Protein 2II9 (pdb70)

InterPro domains:
  IPR009794 Anabaena sensory rhodopsin transducer [PF07100] (5-123)
  IPR009794 Anabaena sensory rhodopsin transducer [PIRSF008711] (1-124)
  IPR036698 TM1070-like superfamily [G3DSA:2.60.290.11] (1-125)
  IPR036698 TM1070-like superfamily [SSF89232] (5-124)

Radius of gyration: 21.73 Å; Cα contacts (8 Å, |Δi|>4): 1067; chains: 4; bounding box: 52×52×49 Å

Nearest PDB structures (foldseek):
  2ii9-assembly1_C  TM=1.006E+00  e=9.513E-18  Anabaena sp.
  2ii9-assembly1_D  TM=9.978E-01  e=2.287E-17  Anabaena sp.
  2ii8-assembly2_E  TM=1.005E+00  e=3.547E-17  Anabaena sp.
  2ii8-assembly2_C  TM=9.956E-01  e=8.073E-17  Anabaena sp.
  2ii7-assembly1_H  TM=1.001E+00  e=8.528E-17  Anabaena sp.

Foldseek 3Di:
DDADAAFKDKFQWDAAACAKKKKAAQAQAKKWKFKWKAAPPDDIDDGQTDIAGHRGMDIDGLQPRQVVHRDDHPGIMMMMMGIPGGMHMDDD/DDADAAFKDKFQWDAAACAKKKKFQQAQAKKWKFKWKAADPDHIDDGQTDIAGHGGMDMDGLQPRQVVHRDDHPGIIMMMMGIPGGMHMDDD/DDADADFKDKFQWDAAADCAKKKKFAQAQAKKWKFKWKAADPDHIDDGQTDIAGHRGMDIDGLQPRQVVHRDDHPGIMMMMMGIPGGMHMDDD/DDADAAFKDKFQWDAAADDCAKKKKFAAAQAKKWKFKWKAAPPDDIDDGQIDIAGHGGMDMDHLQPGQVVHRDDHPGIMMMMMGIPGGMHMDDD

CATH classification: 2.60.290.11

Structure (mmCIF, N/CA/C/O backbone):
data_2II9
#
_entry.id   2II9
#
_cell.length_a   85.152
_cell.length_b   78.842
_cell.length_c   70.582
_cell.angle_alpha   90.000
_cell.angle_beta   106.810
_cell.angle_gamma   90.000
#
_symmetry.space_group_name_H-M   'C 1 2 1'
#
loop_
_entity.id
_entity.type
_entity.pdbx_description
1 polymer 'Sensory rhodopsin transducer protein'
2 water water
#
loop_
_atom_site.gr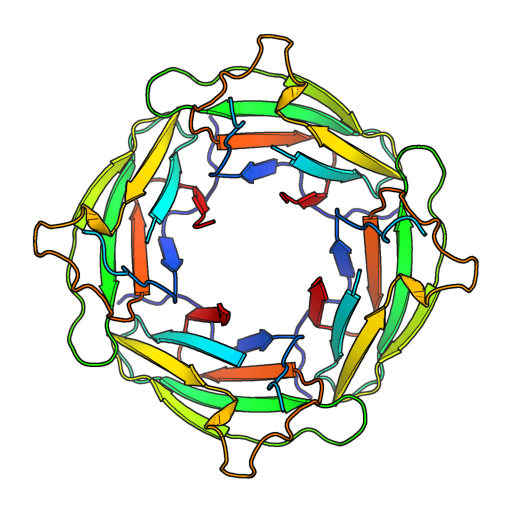oup_PDB
_atom_site.id
_atom_site.type_symbol
_atom_site.label_atom_id
_atom_site.label_alt_id
_atom_site.label_comp_id
_atom_site.label_asym_id
_atom_site.label_entity_id
_atom_site.label_seq_id
_atom_site.pdbx_PDB_ins_code
_atom_site.Cartn_x
_atom_site.Cartn_y
_atom_site.Cartn_z
_atom_site.occupancy
_atom_site.B_iso_or_equiv
_atom_site.auth_seq_id
_atom_site.auth_comp_id
_atom_site.auth_asym_id
_atom_site.auth_atom_id
_atom_site.pdbx_PDB_model_num
ATOM 1 N N . SER A 1 2 ? 44.180 5.327 31.168 1.00 47.19 1 SER A N 1
ATOM 2 C CA . SER A 1 2 ? 43.672 5.068 29.781 1.00 47.23 1 SER A CA 1
ATOM 3 C C . SER A 1 2 ? 42.728 6.217 29.365 1.00 46.76 1 SER A C 1
ATOM 4 O O . SER A 1 2 ? 42.328 7.024 30.230 1.00 47.27 1 SER A O 1
ATOM 7 N N . LEU A 1 3 ? 42.350 6.288 28.074 1.00 45.37 2 LEU A N 1
ATOM 8 C CA . LEU A 1 3 ? 41.609 7.465 27.582 1.00 43.96 2 LEU A CA 1
ATOM 9 C C . LEU A 1 3 ? 40.217 7.446 28.152 1.00 42.13 2 LEU A C 1
ATOM 10 O O . LEU A 1 3 ? 39.445 6.543 27.867 1.00 42.10 2 LEU A O 1
ATOM 15 N N . SER A 1 4 ? 39.921 8.421 29.008 1.00 40.54 3 SER A N 1
ATOM 16 C CA . SER A 1 4 ? 38.564 8.618 29.469 1.00 37.98 3 SER A CA 1
ATOM 17 C C . SER A 1 4 ? 38.153 9.950 28.897 1.00 36.09 3 SER A C 1
ATOM 18 O O . SER A 1 4 ? 38.831 10.969 29.157 1.00 36.76 3 SER A O 1
ATOM 21 N N . ILE A 1 5 ? 37.111 9.938 28.065 1.00 32.25 4 ILE A N 1
ATOM 22 C CA . ILE A 1 5 ? 36.556 11.187 27.537 1.00 29.57 4 ILE A CA 1
ATOM 23 C C . ILE A 1 5 ? 35.033 11.107 27.363 1.00 25.32 4 ILE A C 1
ATOM 24 O O . ILE A 1 5 ? 34.507 10.077 26.961 1.00 24.59 4 ILE A O 1
ATOM 29 N N . GLY A 1 6 ? 34.346 12.192 27.682 1.00 21.24 5 GLY A N 1
ATOM 30 C CA . GLY A 1 6 ? 32.900 12.274 27.575 1.00 17.83 5 GLY A CA 1
ATOM 31 C C . GLY A 1 6 ? 32.303 12.208 28.956 1.00 16.14 5 GLY A C 1
ATOM 32 O O . GLY A 1 6 ? 32.991 12.513 29.957 1.00 15.04 5 GLY A O 1
ATOM 33 N N . ARG A 1 7 ? 31.041 11.833 29.041 1.00 13.59 6 ARG A N 1
ATOM 34 C CA . ARG A 1 7 ? 30.377 11.667 30.324 1.00 14.41 6 ARG A CA 1
ATOM 35 C C . ARG A 1 7 ? 29.378 10.593 30.181 1.00 13.06 6 ARG A C 1
ATOM 36 O O . ARG A 1 7 ? 29.125 10.139 29.098 1.00 11.09 6 ARG A O 1
ATOM 44 N N . THR A 1 8 ? 28.770 10.251 31.301 1.00 11.97 7 THR A N 1
ATOM 45 C CA . THR A 1 8 ? 27.832 9.161 31.422 1.00 13.12 7 THR A CA 1
ATOM 46 C C . THR A 1 8 ? 26.382 9.566 31.271 1.00 14.41 7 THR A C 1
ATOM 47 O O . THR A 1 8 ? 25.506 8.692 31.269 1.00 15.32 7 THR A O 1
ATOM 51 N N . CYS A 1 9 ? 26.089 10.867 31.121 1.00 15.78 8 CYS A N 1
ATOM 52 C CA . CYS A 1 9 ? 24.701 11.304 30.861 1.00 15.88 8 CYS A CA 1
ATOM 53 C C . CYS A 1 9 ? 24.606 12.391 29.835 1.00 14.45 8 CYS A C 1
ATOM 54 O O . CYS A 1 9 ? 25.323 13.362 29.975 1.00 13.61 8 CYS A O 1
ATOM 57 N N . TRP A 1 10 ? 23.735 12.227 28.827 1.00 12.91 9 TRP A N 1
ATOM 58 C CA . TRP A 1 10 ? 23.549 13.196 27.761 1.00 12.90 9 TRP A CA 1
ATOM 59 C C . TRP A 1 10 ? 22.056 13.419 27.536 1.00 13.11 9 TRP A C 1
ATOM 60 O O . TRP A 1 10 ? 21.297 12.462 27.557 1.00 13.15 9 TRP A O 1
ATOM 71 N N . ALA A 1 11 ? 21.628 14.670 27.324 1.00 13.11 10 ALA A N 1
ATOM 72 C CA . ALA A 1 11 ? 20.224 14.919 26.949 1.00 13.37 10 ALA A CA 1
ATOM 73 C C . ALA A 1 11 ? 20.137 15.597 25.597 1.00 14.56 10 ALA A C 1
ATOM 74 O O . ALA A 1 11 ? 20.926 16.505 25.289 1.00 13.33 10 ALA A O 1
ATOM 76 N N . ILE A 1 12 ? 19.170 15.168 24.792 1.00 15.55 11 ILE A N 1
ATOM 77 C CA . ILE A 1 12 ? 18.920 15.750 23.470 1.00 17.04 11 ILE A CA 1
ATOM 78 C C . ILE A 1 12 ? 17.470 16.204 23.460 1.00 18.74 11 ILE A C 1
ATOM 79 O O . ILE A 1 12 ? 16.573 15.347 23.449 1.00 16.67 11 ILE A O 1
ATOM 84 N N . ALA A 1 13 ? 17.245 17.539 23.471 1.00 20.22 12 ALA A N 1
ATOM 85 C CA . ALA A 1 13 ? 15.882 18.107 23.606 1.00 22.79 12 ALA A CA 1
ATOM 86 C C . ALA A 1 13 ? 14.991 18.051 22.360 1.00 25.23 12 ALA A C 1
ATOM 87 O O . ALA A 1 13 ? 13.752 18.266 22.484 1.00 25.73 12 ALA A O 1
ATOM 89 N N . GLU A 1 14 ? 15.605 17.741 21.199 1.00 27.76 13 GLU A N 1
ATOM 90 C CA . GLU A 1 14 ? 14.903 17.567 19.907 1.00 28.82 13 GLU A CA 1
ATOM 91 C C . GLU A 1 14 ? 14.856 16.093 19.422 1.00 29.34 13 GLU A C 1
ATOM 92 O O . GLU A 1 14 ? 15.674 15.257 19.820 1.00 30.66 13 GLU A O 1
ATOM 98 N N . GLY A 1 15 ? 13.875 15.758 18.599 1.00 27.69 14 GLY A N 1
ATOM 99 C CA . GLY A 1 15 ? 13.766 14.416 18.047 1.00 27.70 14 GLY A CA 1
ATOM 100 C C . GLY A 1 15 ? 12.572 14.457 17.126 1.00 27.78 14 GLY A C 1
ATOM 101 O O . GLY A 1 15 ? 11.526 14.947 17.511 1.00 26.60 14 GLY A O 1
ATOM 102 N N . TYR A 1 16 ? 12.757 13.998 15.895 1.00 29.98 15 TYR A N 1
ATOM 103 C CA . TYR A 1 16 ? 11.669 13.909 14.909 1.00 32.42 15 TYR A CA 1
ATOM 104 C C . TYR A 1 16 ? 11.961 12.826 13.868 1.00 33.20 15 TYR A C 1
ATOM 105 O O . TYR A 1 16 ? 13.038 12.813 13.236 1.00 33.72 15 TYR A O 1
ATOM 114 N N . ILE A 1 17 ? 11.028 11.888 13.695 1.00 34.29 16 ILE A N 1
ATOM 115 C CA . ILE A 1 17 ? 11.155 10.889 12.620 1.00 35.76 16 ILE A CA 1
ATOM 116 C C . ILE A 1 17 ? 10.131 11.247 11.543 1.00 37.16 16 ILE A C 1
ATOM 117 O O . ILE A 1 17 ? 8.927 11.336 11.846 1.00 37.01 16 ILE A O 1
ATOM 122 N N . PRO A 1 18 ? 10.606 11.509 10.292 1.00 38.65 17 PRO A N 1
ATOM 123 C CA . PRO A 1 18 ? 9.675 11.928 9.228 1.00 39.96 17 PRO A CA 1
ATOM 124 C C . PRO A 1 18 ? 8.808 10.734 8.750 1.00 40.75 17 PRO A C 1
ATOM 125 O O . PRO A 1 18 ? 9.352 9.632 8.488 1.00 40.77 17 PRO A O 1
ATOM 129 N N . PRO A 1 19 ? 7.466 10.940 8.717 1.00 41.51 18 PRO A N 1
ATOM 130 C CA . PRO A 1 19 ? 6.394 10.021 8.255 1.00 41.66 18 PRO A CA 1
ATOM 131 C C . PRO A 1 19 ? 6.822 9.136 7.086 1.00 42.11 18 PRO A C 1
ATOM 132 O O . PRO A 1 19 ? 7.512 9.618 6.174 1.00 42.47 18 PRO A O 1
ATOM 136 N N . GLU A 1 32 ? 17.392 12.608 13.547 1.00 35.94 31 GLU A N 1
ATOM 137 C CA . GLU A 1 32 ? 17.007 11.225 13.864 1.00 35.19 31 GLU A CA 1
ATOM 138 C C . GLU A 1 32 ? 18.177 10.227 13.849 1.00 33.97 31 GLU A C 1
ATOM 139 O O . GLU A 1 32 ? 17.979 8.995 13.739 1.00 33.54 31 GLU A O 1
ATOM 145 N N . THR A 1 33 ? 19.396 10.745 13.951 1.00 31.81 32 THR A N 1
ATOM 146 C CA . THR A 1 33 ? 20.533 9.901 14.274 1.00 30.04 32 THR A CA 1
ATOM 147 C C . THR A 1 33 ? 21.372 10.451 15.437 1.00 28.91 32 THR A C 1
ATOM 148 O O . THR A 1 33 ? 21.559 11.682 15.567 1.00 28.78 32 THR A O 1
ATOM 152 N N . VAL A 1 34 ? 21.818 9.528 16.288 1.00 25.96 33 VAL A N 1
ATOM 153 C CA . VAL A 1 34 ? 22.685 9.829 17.422 1.00 24.34 33 VAL A CA 1
ATOM 154 C C . VAL A 1 34 ? 23.999 9.092 17.137 1.00 22.33 33 VAL A C 1
ATOM 155 O O . VAL A 1 34 ? 23.988 7.924 16.754 1.00 21.57 33 VAL A O 1
ATOM 159 N N . CYS A 1 35 ? 25.107 9.813 17.182 1.00 19.96 34 CYS A N 1
ATOM 160 C CA . CYS A 1 35 ? 26.411 9.174 17.016 1.00 18.81 34 CYS A CA 1
ATOM 161 C C . CYS A 1 35 ? 27.095 9.109 18.367 1.00 15.83 34 CYS A C 1
ATOM 162 O O . CYS A 1 35 ? 27.223 10.131 19.044 1.00 14.30 34 CYS A O 1
ATOM 165 N N . ILE A 1 36 ? 27.533 7.925 18.743 1.00 12.59 35 ILE A N 1
ATOM 166 C CA . ILE A 1 36 ? 28.120 7.713 20.075 1.00 12.78 35 ILE A CA 1
ATOM 167 C C . ILE A 1 36 ? 29.544 7.235 19.921 1.00 13.02 35 ILE A C 1
ATOM 168 O O . ILE A 1 36 ? 29.799 6.237 19.247 1.00 14.69 35 ILE A O 1
ATOM 173 N N . LEU A 1 37 ? 30.471 7.865 20.598 1.00 11.65 36 LEU A N 1
ATOM 174 C CA . LEU A 1 37 ? 31.843 7.394 20.620 1.00 9.45 36 LEU A CA 1
ATOM 175 C C . LEU A 1 37 ? 32.155 6.806 21.981 1.00 10.20 36 LEU A C 1
ATOM 176 O O . LEU A 1 37 ? 31.917 7.443 23.009 1.00 9.98 36 LEU A O 1
ATOM 181 N N . ASN A 1 38 ? 32.673 5.567 22.007 1.00 9.54 37 ASN A N 1
ATOM 182 C CA . ASN A 1 38 ? 33.221 5.039 23.235 1.00 10.00 37 ASN A CA 1
ATOM 183 C C . ASN A 1 38 ? 34.760 4.923 23.059 1.00 11.75 37 ASN A C 1
ATOM 184 O O . ASN A 1 38 ? 35.240 3.906 22.562 1.00 9.70 37 ASN A O 1
ATOM 189 N N . ALA A 1 39 ? 35.512 5.958 23.451 1.00 12.52 38 ALA A N 1
ATOM 190 C CA . ALA A 1 39 ? 36.996 5.918 23.293 1.00 14.09 38 ALA A CA 1
ATOM 191 C C . ALA A 1 39 ? 37.682 5.100 24.406 1.00 14.38 38 ALA A C 1
ATOM 192 O O . ALA A 1 39 ? 38.904 5.041 24.471 1.00 16.13 38 ALA A O 1
ATOM 194 N N . GLY A 1 40 ? 36.905 4.536 25.334 1.00 13.98 39 GLY A N 1
ATOM 195 C CA . GLY A 1 40 ? 37.495 3.933 26.542 1.00 12.35 39 GLY A CA 1
ATOM 196 C C . GLY A 1 40 ? 37.745 2.439 26.341 1.00 13.59 39 GLY A C 1
ATOM 197 O O . GLY A 1 40 ? 37.344 1.829 25.287 1.00 11.85 39 GLY A O 1
ATOM 198 N N . ASP A 1 41 ? 38.348 1.812 27.368 1.00 13.58 40 ASP A N 1
ATOM 199 C CA . ASP A 1 41 ? 38.710 0.411 27.243 1.00 14.72 40 ASP A CA 1
ATOM 200 C C . ASP A 1 41 ? 37.679 -0.574 27.793 1.00 14.63 40 ASP A C 1
ATOM 201 O O . ASP A 1 41 ? 37.890 -1.773 27.757 1.00 14.21 40 ASP A O 1
ATOM 206 N N . GLU A 1 42 ? 36.539 -0.075 28.231 1.00 13.68 41 GLU A N 1
ATOM 207 C CA . GLU A 1 42 ? 35.456 -0.944 28.690 1.00 12.73 41 GLU A CA 1
ATOM 208 C C . GLU A 1 42 ? 34.236 -0.691 27.813 1.00 12.92 41 GLU A C 1
ATOM 209 O O . GLU A 1 42 ? 33.930 0.471 27.516 1.00 12.96 41 GLU A O 1
ATOM 215 N N . ASP A 1 43 ? 33.495 -1.735 27.480 1.00 12.34 42 ASP A N 1
ATOM 216 C CA . ASP A 1 43 ? 32.247 -1.581 26.705 1.00 12.07 42 ASP A CA 1
ATOM 217 C C . ASP A 1 43 ? 31.218 -0.718 27.433 1.00 11.74 42 ASP 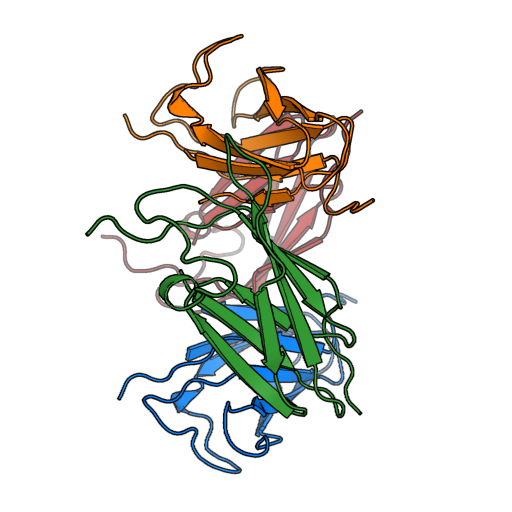A C 1
ATOM 218 O O . ASP A 1 43 ? 31.013 -0.859 28.613 1.00 9.93 42 ASP A O 1
ATOM 223 N N . ALA A 1 44 ? 30.529 0.150 26.689 1.00 10.61 43 ALA A N 1
ATOM 224 C CA . ALA A 1 44 ? 29.510 1.034 27.254 1.00 10.77 43 ALA A CA 1
ATOM 225 C C . ALA A 1 44 ? 28.139 0.381 27.092 1.00 10.60 43 ALA A C 1
ATOM 226 O O . ALA A 1 44 ? 27.712 0.126 25.938 1.00 10.66 43 ALA A O 1
ATOM 228 N N . HIS A 1 45 ? 27.475 0.086 28.218 1.00 10.29 44 HIS A N 1
ATOM 229 C CA . HIS A 1 45 ? 26.056 -0.348 28.173 1.00 11.72 44 HIS A CA 1
ATOM 230 C C . HIS A 1 45 ? 25.168 0.912 28.278 1.00 11.02 44 HIS A C 1
ATOM 231 O O . HIS A 1 45 ? 25.080 1.548 29.306 1.00 11.03 44 HIS A O 1
ATOM 238 N N . VAL A 1 46 ? 24.619 1.300 27.162 1.00 11.33 45 VAL A N 1
ATOM 239 C CA . VAL A 1 46 ? 23.857 2.544 27.039 1.00 10.81 45 VAL A CA 1
ATOM 240 C C . VAL A 1 46 ? 22.362 2.233 27.277 1.00 11.58 45 VAL A C 1
ATOM 241 O O . VAL A 1 46 ? 21.857 1.215 26.828 1.00 9.95 45 VAL A O 1
ATOM 245 N N . GLU A 1 47 ? 21.681 3.122 27.972 1.00 11.31 46 GLU A N 1
ATOM 246 C CA . GLU A 1 47 ? 20.207 3.090 28.050 1.00 12.80 46 GLU A CA 1
ATOM 247 C C . GLU A 1 47 ? 19.671 4.418 27.588 1.00 11.92 46 GLU A C 1
ATOM 248 O O . GLU A 1 47 ? 20.119 5.433 28.054 1.00 13.29 46 GLU A O 1
ATOM 254 N N . ILE A 1 48 ? 18.700 4.387 26.683 1.00 10.97 47 ILE A N 1
ATOM 255 C CA . ILE A 1 48 ? 18.100 5.587 26.166 1.00 10.16 47 ILE A CA 1
ATOM 256 C C . ILE A 1 48 ? 16.640 5.630 26.656 1.00 10.69 47 ILE A C 1
ATOM 257 O O . ILE A 1 48 ? 15.991 4.588 26.698 1.00 7.78 47 ILE A O 1
ATOM 262 N N . THR A 1 49 ? 16.196 6.804 27.126 1.00 9.44 48 THR A N 1
ATOM 263 C CA . THR A 1 49 ? 14.814 7.001 27.507 1.00 11.36 48 THR A CA 1
ATOM 264 C C . THR A 1 49 ? 14.293 8.059 26.545 1.00 11.08 48 THR A C 1
ATOM 265 O O . THR A 1 49 ? 14.971 9.064 26.324 1.00 10.42 48 THR A O 1
ATOM 269 N N . ILE A 1 50 ? 13.066 7.848 26.031 1.00 12.11 49 ILE A N 1
ATOM 270 C CA . ILE A 1 50 ? 12.419 8.736 25.122 1.00 11.47 49 ILE A CA 1
ATOM 271 C C . ILE A 1 50 ? 11.242 9.504 25.785 1.00 12.06 49 ILE A C 1
ATOM 272 O O . ILE A 1 50 ? 10.338 8.900 26.354 1.00 11.45 49 ILE A O 1
ATOM 277 N N . TYR A 1 51 ? 11.281 10.838 25.707 1.00 10.89 50 TYR A N 1
ATOM 278 C CA . TYR A 1 51 ? 10.280 11.740 26.301 1.00 11.70 50 TYR A CA 1
ATOM 279 C C . TYR A 1 51 ? 9.376 12.372 25.256 1.00 12.04 50 TYR A C 1
ATOM 280 O O . TYR A 1 51 ? 9.769 12.580 24.135 1.00 10.49 50 TYR A O 1
ATOM 289 N N . TYR A 1 52 ? 8.136 12.657 25.657 1.00 12.88 51 TYR A N 1
ATOM 290 C CA . TYR A 1 52 ? 7.094 13.058 24.733 1.00 13.79 51 TYR A CA 1
ATOM 291 C C . TYR A 1 52 ? 6.461 14.325 25.286 1.00 14.28 51 TYR A C 1
ATOM 292 O O . TYR A 1 52 ? 6.624 14.611 26.442 1.00 13.07 51 TYR A O 1
ATOM 301 N N . SER A 1 53 ? 5.691 15.053 24.471 1.00 15.38 52 SER A N 1
ATOM 302 C CA . SER A 1 53 ? 5.003 16.251 25.008 1.00 16.62 52 SER A CA 1
ATOM 303 C C . SER A 1 53 ? 3.720 15.929 25.750 1.00 17.21 52 SER A C 1
ATOM 304 O O . SER A 1 53 ? 3.211 16.734 26.525 1.00 16.93 52 SER A O 1
ATOM 307 N N . ASP A 1 54 ? 3.168 14.745 25.513 1.00 18.38 53 ASP A N 1
ATOM 308 C CA . ASP A 1 54 ? 1.832 14.464 26.063 1.00 20.44 53 ASP A CA 1
ATOM 309 C C . ASP A 1 54 ? 1.591 13.065 26.683 1.00 20.69 53 ASP A C 1
ATOM 310 O O . ASP A 1 54 ? 0.385 12.691 26.873 1.00 20.88 53 ASP A O 1
ATOM 315 N N . LYS A 1 55 ? 2.677 12.340 27.027 1.00 18.27 54 LYS A N 1
ATOM 316 C CA . LYS A 1 55 ? 2.565 11.040 27.679 1.00 18.49 54 LYS A CA 1
ATOM 317 C C . LYS A 1 55 ? 3.854 10.717 28.416 1.00 17.14 54 LYS A C 1
ATOM 318 O O . LYS A 1 55 ? 4.861 11.364 28.162 1.00 16.53 54 LYS A O 1
ATOM 324 N N . GLU A 1 56 ? 3.825 9.695 29.278 1.00 14.92 55 GLU A N 1
ATOM 325 C CA . GLU A 1 56 ? 4.959 9.297 30.051 1.00 14.62 55 GLU A CA 1
ATOM 326 C C . GLU A 1 56 ? 6.123 8.847 29.149 1.00 13.38 55 GLU A C 1
ATOM 327 O O . GLU A 1 56 ? 5.908 8.440 27.982 1.00 12.79 55 GLU A O 1
ATOM 333 N N . PRO A 1 57 ? 7.360 8.984 29.653 1.00 13.90 56 PRO A N 1
ATOM 334 C CA . PRO A 1 57 ? 8.498 8.569 28.842 1.00 13.38 56 PRO A CA 1
ATOM 335 C C . PRO A 1 57 ? 8.530 7.032 28.615 1.00 12.93 56 PRO A C 1
ATOM 336 O O . PRO A 1 57 ? 7.845 6.334 29.267 1.00 12.55 56 PRO A O 1
ATOM 340 N N . VAL A 1 58 ? 9.295 6.556 27.648 1.00 13.16 57 VAL A N 1
ATOM 341 C CA . VAL A 1 58 ? 9.385 5.154 27.329 1.00 14.21 57 VAL A CA 1
ATOM 342 C C . VAL A 1 58 ? 10.854 4.763 27.292 1.00 14.30 57 VAL A C 1
ATOM 343 O O . VAL A 1 58 ? 11.704 5.455 26.683 1.00 11.40 57 VAL A O 1
ATOM 347 N N . GLY A 1 59 ? 11.130 3.610 27.878 1.00 14.69 58 GLY A N 1
ATOM 348 C CA . GLY A 1 59 ? 12.501 3.070 27.917 1.00 15.59 58 GLY A CA 1
ATOM 349 C C . GLY A 1 59 ? 12.667 2.181 29.122 1.00 16.38 58 GLY A C 1
ATOM 350 O O . GLY A 1 59 ? 11.709 1.973 29.851 1.00 18.23 58 GLY A O 1
ATOM 351 N N . PRO A 1 60 ? 13.892 1.667 29.370 1.00 16.77 59 PRO A N 1
ATOM 352 C CA . PRO A 1 60 ? 15.074 1.978 28.589 1.00 15.34 59 PRO A CA 1
ATOM 353 C C . PRO A 1 60 ? 15.229 1.162 27.289 1.00 15.50 59 PRO A C 1
ATOM 354 O O . PRO A 1 60 ? 14.868 -0.039 27.229 1.00 13.80 59 PRO A O 1
ATOM 358 N N . TYR A 1 61 ? 15.743 1.828 26.251 1.00 13.80 60 TYR A N 1
ATOM 359 C CA . TYR A 1 61 ? 16.170 1.151 25.072 1.00 14.87 60 TYR A CA 1
ATOM 360 C C . TYR A 1 61 ? 17.642 0.896 25.319 1.00 14.76 60 TYR A C 1
ATOM 361 O O . TYR A 1 61 ? 18.412 1.824 25.579 1.00 15.14 60 TYR A O 1
ATOM 370 N N . ARG A 1 62 ? 18.040 -0.344 25.220 1.00 13.35 61 ARG A N 1
ATOM 371 C CA . ARG A 1 62 ? 19.397 -0.740 25.606 1.00 13.08 61 ARG A CA 1
ATOM 372 C C . ARG A 1 62 ? 20.222 -1.058 24.391 1.00 14.01 61 ARG A C 1
ATOM 373 O O . ARG A 1 62 ? 19.685 -1.647 23.469 1.00 13.98 61 ARG A O 1
ATOM 381 N N . LEU A 1 63 ? 21.501 -0.648 24.380 1.00 13.32 62 LEU A N 1
ATOM 382 C CA . LEU A 1 63 ? 22.433 -1.070 23.345 1.00 14.35 62 LEU A CA 1
ATOM 383 C C . LEU A 1 63 ? 23.844 -1.005 23.889 1.00 14.47 62 LEU A C 1
ATOM 384 O O . LEU A 1 63 ? 24.082 -0.403 24.933 1.00 14.87 62 LEU A O 1
ATOM 389 N N . THR A 1 64 ? 24.801 -1.628 23.203 1.00 14.52 63 THR A N 1
ATOM 390 C CA . THR A 1 64 ? 26.187 -1.594 23.681 1.00 14.15 63 THR A CA 1
ATOM 391 C C . THR A 1 64 ? 27.021 -0.884 22.661 1.00 13.62 63 THR A C 1
ATOM 392 O O . THR A 1 64 ? 26.899 -1.160 21.471 1.00 13.18 63 THR A O 1
ATOM 396 N N . VAL A 1 65 ? 27.912 -0.004 23.103 1.00 12.54 64 VAL A N 1
ATOM 397 C CA . VAL A 1 65 ? 28.921 0.527 22.199 1.00 12.41 64 VAL A CA 1
ATOM 398 C C . VAL A 1 65 ? 30.259 -0.027 22.713 1.00 13.53 64 VAL A C 1
ATOM 399 O O . VAL A 1 65 ? 30.676 0.326 23.827 1.00 11.72 64 VAL A O 1
ATOM 403 N N . PRO A 1 66 ? 30.874 -0.971 21.957 1.00 12.78 65 PRO A N 1
ATOM 404 C CA . PRO A 1 66 ? 32.054 -1.648 22.536 1.00 13.11 65 PRO A CA 1
ATOM 405 C C . PRO A 1 66 ? 33.223 -0.689 22.789 1.00 13.03 65 PRO A C 1
ATOM 406 O O . PRO A 1 66 ? 33.246 0.415 22.236 1.00 11.57 65 PRO A O 1
ATOM 410 N N . ALA A 1 67 ? 34.173 -1.133 23.612 1.00 13.28 66 ALA A N 1
ATOM 411 C CA . ALA A 1 67 ? 35.444 -0.436 23.872 1.00 12.34 66 ALA A CA 1
ATOM 412 C C . ALA A 1 67 ? 36.076 0.027 22.558 1.00 11.48 66 ALA A C 1
ATOM 413 O O . ALA A 1 67 ? 36.116 -0.713 21.648 1.00 10.13 66 ALA A O 1
ATOM 415 N N . ARG A 1 68 ? 36.520 1.286 22.478 1.00 12.56 67 ARG A N 1
ATOM 416 C CA . ARG A 1 68 ? 37.253 1.812 21.312 1.00 11.22 67 ARG A CA 1
ATOM 417 C C . ARG A 1 68 ? 36.500 1.722 20.010 1.00 11.50 67 ARG A C 1
ATOM 418 O O . ARG A 1 68 ? 37.114 1.476 18.957 1.00 12.41 67 ARG A O 1
ATOM 426 N N . ARG A 1 69 ? 35.185 1.951 20.048 1.00 11.82 68 ARG A N 1
ATOM 427 C CA . ARG A 1 69 ? 34.328 1.950 18.852 1.00 11.61 68 ARG A CA 1
ATOM 428 C C . ARG A 1 69 ? 33.329 3.129 18.879 1.00 12.71 68 ARG A C 1
ATOM 429 O O . ARG A 1 69 ? 33.009 3.697 19.937 1.00 10.55 68 ARG A O 1
ATOM 437 N N . THR A 1 70 ? 32.824 3.465 17.701 1.00 14.58 69 THR A N 1
ATOM 438 C CA . THR A 1 70 ? 31.735 4.422 17.575 1.00 16.89 69 THR A CA 1
ATOM 439 C C . THR A 1 70 ? 30.495 3.617 17.166 1.00 18.98 69 THR A C 1
ATOM 440 O O . THR A 1 70 ? 30.605 2.433 16.771 1.00 20.68 69 THR A O 1
ATOM 444 N N . LYS A 1 71 ? 29.308 4.161 17.392 1.00 19.39 70 LYS A N 1
ATOM 445 C CA . LYS A 1 71 ? 28.091 3.546 16.929 1.00 21.65 70 LYS A CA 1
ATOM 446 C C . LYS A 1 71 ? 27.097 4.635 16.495 1.00 21.59 70 LYS A C 1
ATOM 447 O O . LYS A 1 71 ? 26.872 5.570 17.216 1.00 19.46 70 LYS A O 1
ATOM 453 N N . HIS A 1 72 ? 26.552 4.491 15.299 1.00 23.43 71 HIS A N 1
ATOM 454 C CA . HIS A 1 72 ? 25.429 5.302 14.813 1.00 26.48 71 HIS A CA 1
ATOM 455 C C . HIS A 1 72 ? 24.116 4.693 15.193 1.00 26.23 71 HIS A C 1
ATOM 456 O O . HIS A 1 72 ? 23.857 3.505 14.938 1.00 27.71 71 HIS A O 1
ATOM 463 N N . VAL A 1 73 ? 23.282 5.479 15.837 1.00 25.67 72 VAL A N 1
ATOM 464 C CA . VAL A 1 73 ? 22.034 4.974 16.333 1.00 25.75 72 VAL A CA 1
ATOM 465 C C . VAL A 1 73 ? 20.884 5.705 15.630 1.00 25.56 72 VAL A C 1
ATOM 466 O O . VAL A 1 73 ? 20.684 6.906 15.803 1.00 23.48 72 VAL A O 1
ATOM 470 N N . ARG A 1 74 ? 20.153 4.977 14.801 1.00 26.48 73 ARG A N 1
ATOM 471 C CA . ARG A 1 74 ? 18.987 5.560 14.114 1.00 28.67 73 ARG A CA 1
ATOM 472 C C . ARG A 1 74 ? 17.805 5.409 15.078 1.00 26.76 73 ARG A C 1
ATOM 473 O O . ARG A 1 74 ? 17.510 4.299 15.520 1.00 25.47 73 ARG A O 1
ATOM 481 N N . PHE A 1 75 ? 17.185 6.525 15.432 1.00 25.42 74 PHE A N 1
ATOM 482 C CA . PHE A 1 75 ? 16.010 6.517 16.307 1.00 27.59 74 PHE A CA 1
ATOM 483 C C . PHE A 1 75 ? 14.846 5.696 15.716 1.00 28.31 74 PHE A C 1
ATOM 484 O O . PHE A 1 75 ? 14.002 5.130 16.421 1.00 28.25 74 PHE A O 1
ATOM 492 N N . ASN A 1 76 ? 14.852 5.646 14.397 1.00 29.87 75 ASN A N 1
ATOM 493 C CA . ASN A 1 76 ? 13.888 4.964 13.545 1.00 31.75 75 ASN A CA 1
ATOM 494 C C . ASN A 1 76 ? 13.994 3.454 13.740 1.00 31.47 75 ASN A C 1
ATOM 495 O O . ASN A 1 76 ? 12.994 2.750 13.604 1.00 32.40 75 ASN A O 1
ATOM 500 N N . ASP A 1 77 ? 15.187 2.963 14.088 1.00 30.22 76 ASP A N 1
ATOM 501 C CA . ASP A 1 77 ? 15.440 1.542 14.340 1.00 30.42 76 ASP A CA 1
ATOM 502 C C . ASP A 1 77 ? 15.369 1.118 15.804 1.00 29.68 76 ASP A C 1
ATOM 503 O O . ASP A 1 77 ? 15.632 -0.036 16.135 1.00 30.26 76 ASP A O 1
ATOM 508 N N . LEU A 1 78 ? 15.070 2.037 16.700 1.00 27.78 77 LEU A N 1
ATOM 509 C CA . LEU A 1 78 ? 14.830 1.638 18.085 1.00 27.41 77 LEU A CA 1
ATOM 510 C C . LEU A 1 78 ? 13.392 1.162 18.232 1.00 27.44 77 LEU A C 1
ATOM 511 O O . LEU A 1 78 ? 12.481 1.943 17.987 1.00 27.83 77 LEU A O 1
ATOM 516 N N . ASN A 1 79 ? 13.169 -0.095 18.601 1.00 27.65 78 ASN A N 1
ATOM 517 C CA . ASN A 1 79 ? 11.783 -0.569 18.639 1.00 27.83 78 ASN A CA 1
ATOM 518 C C . ASN A 1 79 ? 11.473 -1.518 19.767 1.00 26.90 78 ASN A C 1
ATOM 519 O O . ASN A 1 79 ? 10.417 -2.113 19.778 1.00 25.37 78 ASN A O 1
ATOM 524 N N . ASP A 1 80 ? 12.409 -1.646 20.700 1.00 25.99 79 ASP A N 1
ATOM 525 C CA . ASP A 1 80 ? 12.258 -2.464 21.914 1.00 25.86 79 ASP A CA 1
ATOM 526 C C . ASP A 1 80 ? 12.693 -1.566 23.061 1.00 25.00 79 ASP A C 1
ATOM 527 O O . ASP A 1 80 ? 13.887 -1.253 23.144 1.00 24.98 79 ASP A O 1
ATOM 532 N N . PRO A 1 81 ? 11.762 -1.191 23.983 1.00 24.60 80 PRO A N 1
ATOM 533 C CA . PRO A 1 81 ? 10.372 -1.687 24.150 1.00 24.04 80 PRO A CA 1
ATOM 534 C C . PRO A 1 81 ? 9.306 -1.395 23.082 1.00 24.57 80 PRO A C 1
ATOM 535 O O . PRO A 1 81 ? 8.379 -2.178 22.954 1.00 24.54 80 PRO A O 1
ATOM 539 N N . ALA A 1 82 ? 9.418 -0.307 22.323 1.00 23.79 81 ALA A N 1
ATOM 540 C CA . ALA A 1 82 ? 8.398 0.036 21.355 1.00 23.24 81 ALA A CA 1
ATOM 541 C C . ALA A 1 82 ? 8.981 0.921 20.302 1.00 22.74 81 ALA A C 1
ATOM 542 O O . ALA A 1 82 ? 9.939 1.616 20.590 1.00 22.20 81 ALA A O 1
ATOM 544 N N . PRO A 1 83 ? 8.436 0.868 19.067 1.00 22.62 82 PRO A N 1
ATOM 545 C CA . PRO A 1 83 ? 8.883 1.840 18.065 1.00 21.98 82 PRO A CA 1
ATOM 546 C C . PRO A 1 83 ? 8.509 3.259 18.497 1.00 21.05 82 PRO A C 1
ATOM 547 O O . PRO A 1 83 ? 7.485 3.480 19.195 1.00 20.62 82 PRO A O 1
ATOM 551 N N . ILE A 1 84 ? 9.314 4.225 18.082 1.00 20.71 83 ILE A N 1
ATOM 552 C CA . ILE A 1 84 ? 8.976 5.630 18.341 1.00 20.12 83 ILE A CA 1
ATOM 553 C C . ILE A 1 84 ? 7.991 6.081 17.217 1.00 21.48 83 ILE A C 1
ATOM 554 O O . ILE A 1 84 ? 8.272 5.927 16.035 1.00 21.50 83 ILE A O 1
ATOM 559 N N . PRO A 1 85 ? 6.853 6.661 17.598 1.00 22.29 84 PRO A N 1
ATOM 560 C CA . PRO A 1 85 ? 5.912 7.169 16.556 1.00 24.07 84 PRO A CA 1
ATOM 561 C C . PRO A 1 85 ? 6.588 8.186 15.611 1.00 25.72 84 PRO A C 1
ATOM 562 O O . PRO A 1 85 ? 7.407 9.004 16.081 1.00 24.63 84 PRO A O 1
ATOM 566 N N . HIS A 1 86 ? 6.286 8.081 14.296 1.00 27.20 85 HIS A N 1
ATOM 567 C CA . HIS A 1 86 ? 6.725 9.081 13.279 1.00 28.65 85 HIS A CA 1
ATOM 568 C C . HIS A 1 86 ? 5.896 10.324 13.422 1.00 28.75 85 HIS A C 1
ATOM 569 O O . HIS A 1 86 ? 4.835 10.298 14.061 1.00 29.01 85 HIS A O 1
ATOM 576 N N . ASP A 1 87 ? 6.385 11.429 12.857 1.00 29.40 86 ASP A N 1
ATOM 577 C CA . ASP A 1 87 ? 5.638 12.677 12.909 1.00 30.73 86 ASP A CA 1
ATOM 578 C C . ASP A 1 87 ? 5.291 13.103 14.330 1.00 30.10 86 ASP A C 1
ATOM 579 O O . ASP A 1 87 ? 4.266 13.736 14.570 1.00 30.95 86 ASP A O 1
ATOM 584 N N . THR A 1 88 ? 6.159 12.780 15.279 1.00 29.07 87 THR A N 1
ATOM 585 C CA . THR A 1 88 ? 5.946 13.140 16.693 1.00 27.65 87 THR A CA 1
ATOM 586 C C . THR A 1 88 ? 7.261 13.746 17.218 1.00 26.67 87 THR A C 1
ATOM 587 O O . THR A 1 88 ? 8.318 13.231 16.922 1.00 26.44 87 THR A O 1
ATOM 591 N N . ASP A 1 89 ? 7.157 14.845 17.953 1.00 25.63 88 ASP A N 1
ATOM 592 C CA . ASP A 1 89 ? 8.283 15.487 18.602 1.00 25.53 88 ASP A CA 1
ATOM 593 C C . ASP A 1 89 ? 8.655 14.701 19.861 1.00 23.14 88 ASP A C 1
ATOM 594 O O . ASP A 1 89 ? 7.786 14.300 20.656 1.00 24.17 88 ASP A O 1
ATOM 599 N N . PHE A 1 90 ? 9.942 14.473 20.049 1.00 20.83 89 PHE A N 1
ATOM 600 C CA . PHE A 1 90 ? 10.371 13.756 21.237 1.00 18.68 89 PHE A CA 1
ATOM 601 C C . PHE A 1 90 ? 11.721 14.275 21.664 1.00 17.08 89 PHE A C 1
ATOM 602 O O . PHE A 1 90 ? 12.277 15.113 20.993 1.00 18.06 89 PHE A O 1
ATOM 610 N N . ALA A 1 91 ? 12.217 13.769 22.779 1.00 14.55 90 ALA A N 1
ATOM 611 C CA . ALA A 1 91 ? 13.540 14.156 23.311 1.00 13.29 90 ALA A CA 1
ATOM 612 C C . ALA A 1 91 ? 14.098 12.853 23.907 1.00 12.72 90 ALA A C 1
ATOM 613 O O . ALA A 1 91 ? 13.344 11.905 24.206 1.00 11.93 90 ALA A O 1
ATOM 615 N N . SER A 1 92 ? 15.392 12.800 24.128 1.00 12.16 91 SER A N 1
ATOM 616 C CA . SER A 1 92 ? 15.972 11.583 24.705 1.00 12.95 91 SER A CA 1
ATOM 617 C C . SER A 1 92 ? 16.987 11.939 25.762 1.00 13.18 91 SER A C 1
ATOM 618 O O . SER A 1 92 ? 17.591 13.063 25.717 1.00 12.55 91 SER A O 1
ATOM 621 N N . VAL A 1 93 ? 17.122 11.026 26.724 1.00 13.28 92 VAL A N 1
ATOM 622 C CA . VAL A 1 93 ? 18.219 10.952 27.679 1.00 12.07 92 VAL A CA 1
ATOM 623 C C . VAL A 1 93 ? 19.009 9.639 27.397 1.00 12.86 92 VAL A C 1
ATOM 624 O O . VAL A 1 93 ? 18.412 8.574 27.203 1.00 11.01 92 VAL A O 1
ATOM 628 N N . ILE A 1 94 ? 20.351 9.742 27.322 1.00 12.43 93 ILE A N 1
ATOM 629 C CA . ILE A 1 94 ? 21.227 8.652 27.045 1.00 13.05 93 ILE A CA 1
ATOM 630 C C . ILE A 1 94 ? 22.147 8.537 28.247 1.00 14.12 93 ILE A C 1
ATOM 631 O O . ILE A 1 94 ? 22.912 9.482 28.537 1.00 14.22 93 ILE A O 1
ATOM 636 N N . GLN A 1 95 ? 22.006 7.443 29.000 1.00 14.07 94 GLN A N 1
ATOM 637 C CA . GLN A 1 95 ? 22.853 7.161 30.148 1.00 13.73 94 GLN A CA 1
ATOM 638 C C . GLN A 1 95 ? 23.835 5.992 29.831 1.00 13.66 94 GLN A C 1
ATOM 639 O O . GLN A 1 95 ? 23.498 5.147 29.048 1.00 14.91 94 GLN A O 1
ATOM 645 N N . SER A 1 96 ? 25.033 5.991 30.431 1.00 12.81 95 SER A N 1
ATOM 646 C CA . SER A 1 96 ? 26.061 4.937 30.178 1.00 12.44 95 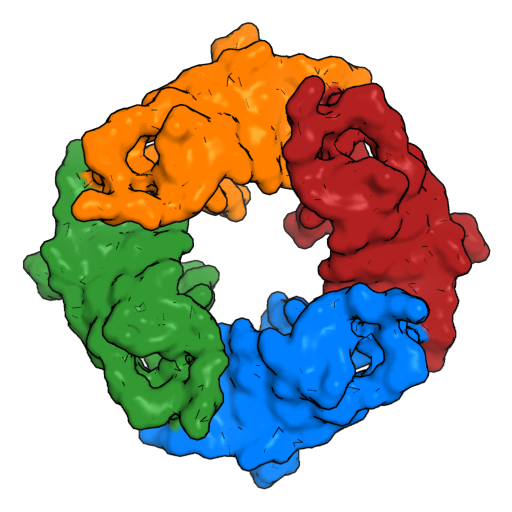SER A CA 1
ATOM 647 C C . SER A 1 96 ? 26.722 4.596 31.486 1.00 11.86 95 SER A C 1
ATOM 648 O O . SER A 1 96 ? 26.722 5.443 32.388 1.00 11.16 95 SER A O 1
ATOM 651 N N . ASN A 1 97 ? 27.198 3.359 31.649 1.00 11.50 96 ASN A N 1
ATOM 652 C CA . ASN A 1 97 ? 28.025 3.033 32.800 1.00 11.80 96 ASN A CA 1
ATOM 653 C C . ASN A 1 97 ? 29.410 3.705 32.781 1.00 11.39 96 ASN A C 1
ATOM 654 O O . ASN A 1 97 ? 30.012 3.911 33.806 1.00 11.54 96 ASN A O 1
ATOM 659 N N . VAL A 1 98 ? 29.935 3.973 31.587 1.00 11.12 97 VAL A N 1
ATOM 660 C CA . VAL A 1 98 ? 31.294 4.529 31.405 1.00 9.88 97 VAL A CA 1
ATOM 661 C C . VAL A 1 98 ? 31.145 5.776 30.546 1.00 10.07 97 VAL A C 1
ATOM 662 O O . VAL A 1 98 ? 30.214 5.882 29.823 1.00 10.89 97 VAL A O 1
ATOM 666 N N . PRO A 1 99 ? 32.070 6.744 30.622 1.00 11.14 98 PRO A N 1
ATOM 667 C CA . PRO A 1 99 ? 31.897 7.951 29.798 1.00 11.37 98 PRO A CA 1
ATOM 668 C C . PRO A 1 99 ? 31.840 7.686 28.278 1.00 11.14 98 PRO A C 1
ATOM 669 O O . PRO A 1 99 ? 32.559 6.847 27.746 1.00 11.76 98 PRO A O 1
ATOM 673 N N . ILE A 1 100 ? 31.022 8.450 27.573 1.00 10.28 99 ILE A N 1
ATOM 674 C CA . ILE A 1 100 ? 30.906 8.275 26.111 1.00 11.19 99 ILE A CA 1
ATOM 675 C C . ILE A 1 100 ? 30.727 9.718 25.567 1.00 11.20 99 ILE A C 1
ATOM 676 O O . ILE A 1 100 ? 30.450 10.659 26.340 1.00 11.52 99 ILE A O 1
ATOM 681 N N . VAL A 1 101 ? 30.919 9.887 24.280 1.00 11.69 100 VAL A N 1
ATOM 682 C CA . VAL A 1 101 ? 30.715 11.170 23.617 1.00 12.02 100 VAL A CA 1
ATOM 683 C C . VAL A 1 101 ? 29.562 10.969 22.680 1.00 13.02 100 VAL A C 1
ATOM 684 O O . VAL A 1 101 ? 29.574 9.994 21.960 1.00 11.42 100 VAL A O 1
ATOM 688 N N . VAL A 1 102 ? 28.566 11.865 22.753 1.00 13.63 101 VAL A N 1
ATOM 689 C CA . VAL A 1 102 ? 27.324 11.764 21.978 1.00 15.77 101 VAL A CA 1
ATOM 690 C C . VAL A 1 102 ? 27.143 13.051 21.160 1.00 18.07 101 VAL A C 1
ATOM 691 O O . VAL A 1 102 ? 27.299 14.151 21.708 1.00 17.10 101 VAL A O 1
ATOM 695 N N . GLN A 1 103 ? 26.815 12.879 19.877 1.00 20.01 102 GLN A N 1
ATOM 696 C CA . GLN A 1 103 ? 26.529 13.953 18.933 1.00 25.31 102 GLN A CA 1
ATOM 697 C C . GLN A 1 103 ? 25.254 13.638 18.139 1.00 27.21 102 GLN A C 1
ATOM 698 O O . GLN A 1 103 ? 25.094 12.522 17.622 1.00 28.65 102 GLN A O 1
ATOM 704 N N . HIS A 1 104 ? 24.377 14.611 18.013 1.00 30.07 103 HIS A N 1
ATOM 705 C CA . HIS A 1 104 ? 23.065 14.406 17.414 1.00 34.67 103 HIS A CA 1
ATOM 706 C C . HIS A 1 104 ? 23.103 15.037 16.011 1.00 36.52 103 HIS A C 1
ATOM 707 O O . HIS A 1 104 ? 23.634 16.125 15.849 1.00 37.17 103 HIS A O 1
ATOM 714 N N . THR A 1 105 ? 22.566 14.355 15.004 1.00 39.63 104 THR A N 1
ATOM 715 C CA . THR A 1 105 ? 22.476 14.921 13.626 1.00 42.64 104 THR A CA 1
ATOM 716 C C . THR A 1 105 ? 21.132 14.612 12.931 1.00 43.60 104 THR A C 1
ATOM 717 O O . THR A 1 105 ? 20.064 14.589 13.564 1.00 44.59 104 THR A O 1
ATOM 721 N N . SER B 1 2 ? 19.950 41.403 39.339 1.00 46.44 1 SER B N 1
ATOM 722 C CA . SER B 1 2 ? 20.917 41.674 38.228 1.00 46.31 1 SER B CA 1
ATOM 723 C C . SER B 1 2 ? 21.471 40.377 37.571 1.00 46.18 1 SER B C 1
ATOM 724 O O . SER B 1 2 ? 22.284 39.626 38.173 1.00 45.83 1 SER B O 1
ATOM 727 N N . LEU B 1 3 ? 21.022 40.152 36.322 1.00 45.32 2 LEU B N 1
ATOM 728 C CA . LEU B 1 3 ? 21.262 38.924 35.565 1.00 43.68 2 LEU B CA 1
ATOM 729 C C . LEU B 1 3 ? 22.681 38.886 35.010 1.00 41.95 2 LEU B C 1
ATOM 730 O O . LEU B 1 3 ? 23.094 39.747 34.243 1.00 41.77 2 LEU B O 1
ATOM 735 N N . SER B 1 4 ? 23.446 37.897 35.433 1.00 40.38 3 SER B N 1
ATOM 736 C CA . SER B 1 4 ? 24.784 37.710 34.865 1.00 38.18 3 SER B CA 1
ATOM 737 C C . SER B 1 4 ? 24.778 36.378 34.150 1.00 36.14 3 SER B C 1
ATOM 738 O O . SER B 1 4 ? 24.560 35.324 34.775 1.00 36.94 3 SER B O 1
ATOM 741 N N . ILE B 1 5 ? 24.950 36.414 32.835 1.00 32.48 4 ILE B N 1
ATOM 742 C CA . ILE B 1 5 ? 24.959 35.173 32.071 1.00 29.69 4 ILE B CA 1
ATOM 743 C C . ILE B 1 5 ? 25.981 35.224 30.941 1.00 25.81 4 ILE B C 1
ATOM 744 O O . ILE B 1 5 ? 26.128 36.248 30.259 1.00 24.68 4 ILE B O 1
ATOM 749 N N . GLY B 1 6 ? 26.716 34.129 30.776 1.00 22.02 5 GLY B N 1
ATOM 750 C CA . GLY B 1 6 ? 27.679 34.034 29.696 1.00 18.28 5 GLY B CA 1
ATOM 751 C C . GLY B 1 6 ? 29.087 34.117 30.221 1.00 16.11 5 GLY B C 1
ATOM 752 O O . GLY B 1 6 ? 29.365 33.779 31.382 1.00 15.27 5 GLY B O 1
ATOM 753 N N . ARG B 1 7 ? 29.998 34.505 29.367 1.00 13.97 6 ARG B N 1
ATOM 754 C CA . ARG B 1 7 ? 31.388 34.654 29.796 1.00 14.70 6 ARG B CA 1
ATOM 755 C C . ARG B 1 7 ? 32.046 35.770 29.045 1.00 13.69 6 ARG B C 1
ATOM 756 O O . ARG B 1 7 ? 31.442 36.313 28.138 1.00 11.69 6 ARG B O 1
ATOM 764 N N . THR B 1 8 ? 33.264 36.087 29.439 1.00 11.99 7 THR B N 1
ATOM 765 C CA . THR B 1 8 ? 34.006 37.195 28.919 1.00 13.41 7 THR B CA 1
ATOM 766 C C . THR B 1 8 ? 34.965 36.818 27.809 1.00 14.70 7 THR B C 1
ATOM 767 O O . THR B 1 8 ? 35.689 37.671 27.280 1.00 15.55 7 THR B O 1
ATOM 771 N N . CYS B 1 9 ? 35.002 35.543 27.436 1.00 16.81 8 CYS B N 1
ATOM 772 C CA . CYS B 1 9 ? 35.928 35.121 26.408 1.00 15.69 8 CYS B CA 1
ATOM 773 C C . CYS B 1 9 ? 35.366 33.998 25.590 1.00 14.24 8 CYS B C 1
ATOM 774 O O . CYS B 1 9 ? 34.984 32.972 26.163 1.00 13.47 8 CYS B O 1
ATOM 777 N N . TRP B 1 10 ? 35.296 34.184 24.265 1.00 12.80 9 TRP B N 1
ATOM 778 C CA . TRP B 1 10 ? 34.705 33.168 23.367 1.00 12.79 9 TRP B CA 1
ATOM 779 C C . TRP B 1 10 ? 35.618 33.026 22.204 1.00 13.49 9 TRP B C 1
ATOM 780 O O . TRP B 1 10 ? 36.277 34.009 21.796 1.00 13.48 9 TRP B O 1
ATOM 791 N N . ALA B 1 11 ? 35.697 31.808 21.659 1.00 13.38 10 ALA B N 1
ATOM 792 C CA . ALA B 1 11 ? 36.529 31.581 20.497 1.00 13.98 10 ALA B CA 1
ATOM 793 C C . ALA B 1 11 ? 35.675 30.837 19.472 1.00 14.54 10 ALA B C 1
ATOM 794 O O . ALA B 1 11 ? 34.997 29.887 19.809 1.00 13.48 10 ALA B O 1
ATOM 796 N N . ILE B 1 12 ? 35.723 31.308 18.232 1.00 15.57 11 ILE B N 1
ATOM 797 C CA . ILE B 1 12 ? 35.007 30.688 17.088 1.00 17.40 11 ILE B CA 1
ATOM 798 C C . ILE B 1 12 ? 36.084 30.298 16.064 1.00 18.61 11 ILE B C 1
ATOM 799 O O . ILE B 1 12 ? 36.696 31.178 15.470 1.00 16.54 11 ILE B O 1
ATOM 804 N N . ALA B 1 13 ? 36.343 28.986 15.937 1.00 20.32 12 ALA B N 1
ATOM 805 C CA . ALA B 1 13 ? 37.438 28.434 15.092 1.00 23.19 12 ALA B CA 1
ATOM 806 C C . ALA B 1 13 ? 37.170 28.497 13.565 1.00 25.46 12 ALA B C 1
ATOM 807 O O . ALA B 1 13 ? 38.141 28.320 12.750 1.00 27.54 12 ALA B O 1
ATOM 809 N N . GLU B 1 14 ? 35.925 28.780 13.161 1.00 27.88 13 GLU B N 1
ATOM 810 C CA . GLU B 1 14 ? 35.567 28.978 11.720 1.00 28.77 13 GLU B CA 1
ATOM 811 C C . GLU B 1 14 ? 35.274 30.433 11.366 1.00 29.12 13 GLU B C 1
ATOM 812 O O . GLU B 1 14 ? 35.009 31.266 12.240 1.00 30.53 13 GLU B O 1
ATOM 818 N N . GLY B 1 15 ? 35.365 30.753 10.088 1.00 27.65 14 GLY B N 1
ATOM 819 C CA . GLY B 1 15 ? 35.103 32.089 9.591 1.00 27.79 14 GLY B CA 1
ATOM 820 C C . GLY B 1 15 ? 35.369 32.061 8.096 1.00 28.10 14 GLY B C 1
ATOM 821 O O . GLY B 1 15 ? 36.350 31.489 7.637 1.00 27.24 14 GLY B O 1
ATOM 822 N N . TYR B 1 16 ? 34.484 32.677 7.332 1.00 30.36 15 TYR B N 1
ATOM 823 C CA . TYR B 1 16 ? 34.614 32.725 5.871 1.00 32.47 15 TYR B CA 1
ATOM 824 C C . TYR B 1 16 ? 33.672 33.798 5.307 1.00 33.18 15 TYR B C 1
ATOM 825 O O . TYR B 1 16 ? 32.451 33.774 5.512 1.00 33.27 15 TYR B O 1
ATOM 834 N N . ILE B 1 17 ? 34.231 34.771 4.610 1.00 34.37 16 ILE B N 1
ATOM 835 C CA . ILE B 1 17 ? 33.391 35.737 3.887 1.00 35.72 16 ILE B CA 1
ATOM 836 C C . ILE B 1 17 ? 33.434 35.371 2.379 1.00 37.10 16 ILE B C 1
ATOM 837 O O . ILE B 1 17 ? 34.516 35.308 1.802 1.00 37.12 16 ILE B O 1
ATOM 842 N N . PRO B 1 18 ? 32.267 35.094 1.746 1.00 38.72 17 PRO B N 1
ATOM 843 C CA . PRO B 1 18 ? 32.253 34.722 0.300 1.00 40.04 17 PRO B CA 1
ATOM 844 C C . PRO B 1 18 ? 32.610 35.934 -0.608 1.00 40.92 17 PRO B C 1
ATOM 845 O O . PRO B 1 18 ? 32.239 37.080 -0.280 1.00 41.13 17 PRO B O 1
ATOM 849 N N . PRO B 1 19 ? 33.307 35.710 -1.761 1.00 42.73 18 PRO B N 1
ATOM 850 C CA . PRO B 1 19 ? 33.801 36.906 -2.531 1.00 43.51 18 PRO B CA 1
ATOM 851 C C . PRO B 1 19 ? 32.673 37.803 -3.124 1.00 44.20 18 PRO B C 1
ATOM 852 O O . PRO B 1 19 ? 32.806 39.042 -3.170 1.00 44.26 18 PRO B O 1
ATOM 856 N N . GLU B 1 32 ? 30.949 34.832 9.056 1.00 39.79 31 GLU B N 1
ATOM 857 C CA . GLU B 1 32 ? 30.116 35.872 8.418 1.00 39.76 31 GLU B CA 1
ATOM 858 C C . GLU B 1 32 ? 29.264 36.690 9.430 1.00 37.66 31 GLU B C 1
ATOM 859 O O . GLU B 1 32 ? 29.325 37.931 9.410 1.00 37.49 31 GLU B O 1
ATOM 865 N N . THR B 1 33 ? 28.526 35.992 10.301 1.00 35.60 32 THR B N 1
ATOM 866 C CA . THR B 1 33 ? 27.697 36.606 11.365 1.00 34.48 32 THR B CA 1
ATOM 867 C C . THR B 1 33 ? 27.946 36.135 12.853 1.00 31.43 32 THR B C 1
ATOM 868 O O . THR B 1 33 ? 27.956 34.948 13.167 1.00 31.27 32 THR B O 1
ATOM 872 N N . VAL B 1 34 ? 28.156 37.069 13.767 1.00 26.94 33 VAL B N 1
ATOM 873 C CA . VAL B 1 34 ? 28.263 36.678 15.194 1.00 24.54 33 VAL B CA 1
ATOM 874 C C . VAL B 1 34 ? 27.173 37.430 15.927 1.00 22.45 33 VAL B C 1
ATOM 875 O O . VAL B 1 34 ? 27.038 38.626 15.706 1.00 21.47 33 VAL B O 1
ATOM 879 N N . CYS B 1 35 ? 26.382 36.725 16.740 1.00 20.00 34 CYS B N 1
ATOM 880 C CA . CYS B 1 35 ? 25.316 37.334 17.535 1.00 18.70 34 CYS B CA 1
ATOM 881 C C . CYS B 1 35 ? 25.692 37.357 18.981 1.00 16.22 34 CYS B C 1
ATOM 882 O O . CYS B 1 35 ? 26.082 36.311 19.539 1.00 14.63 34 CYS B O 1
ATOM 885 N N . ILE B 1 36 ? 25.600 38.555 19.592 1.00 13.09 35 ILE B N 1
ATOM 886 C CA . ILE B 1 36 ? 26.117 38.754 20.940 1.00 12.87 35 ILE B CA 1
ATOM 887 C C . ILE B 1 36 ? 24.967 39.222 21.816 1.00 13.04 35 ILE B C 1
ATOM 888 O O . ILE B 1 36 ? 24.319 40.176 21.482 1.00 14.58 35 ILE B O 1
ATOM 893 N N . LEU B 1 37 ? 24.748 38.572 22.937 1.00 11.50 36 LEU B N 1
ATOM 894 C CA . LEU B 1 37 ? 23.779 39.053 23.896 1.00 9.67 36 LEU B CA 1
ATOM 895 C C . LEU B 1 37 ? 24.494 39.636 25.115 1.00 10.35 36 LEU B C 1
ATOM 896 O O . LEU B 1 37 ? 25.314 38.997 25.731 1.00 10.70 36 LEU B O 1
ATOM 901 N N . ASN B 1 38 ? 24.179 40.872 25.466 1.00 9.99 37 ASN B N 1
ATOM 902 C CA . ASN B 1 38 ? 24.546 41.364 26.773 1.00 10.49 37 ASN B CA 1
ATOM 903 C C . ASN B 1 38 ? 23.256 41.481 27.655 1.00 12.21 37 ASN B C 1
ATOM 904 O O . ASN B 1 38 ? 22.537 42.483 27.557 1.00 10.61 37 ASN B O 1
ATOM 909 N N . ALA B 1 39 ? 22.962 40.441 28.459 1.00 12.44 38 ALA B N 1
ATOM 910 C CA . ALA B 1 39 ? 21.772 40.441 29.339 1.00 13.86 38 ALA B CA 1
ATOM 911 C C . ALA B 1 39 ? 21.989 41.213 30.637 1.00 14.50 38 ALA B C 1
ATOM 912 O O . ALA B 1 39 ? 21.067 41.297 31.474 1.00 16.44 38 ALA B O 1
ATOM 914 N N . GLY B 1 40 ? 23.192 41.741 30.833 1.00 13.49 39 GLY B N 1
ATOM 915 C CA . GLY B 1 40 ? 23.543 42.392 32.078 1.00 12.67 39 GLY B CA 1
ATOM 916 C C . GLY B 1 40 ? 23.327 43.886 32.080 1.00 13.09 39 GLY B C 1
ATOM 917 O O . GLY B 1 40 ? 22.960 44.479 31.076 1.00 11.94 39 GLY B O 1
ATOM 918 N N . ASP B 1 41 ? 23.560 44.493 33.224 1.00 13.48 40 ASP B N 1
ATOM 919 C CA . ASP B 1 41 ? 23.203 45.904 33.427 1.00 14.03 40 ASP B CA 1
ATOM 920 C C . ASP B 1 41 ? 24.336 46.875 33.138 1.00 14.12 40 ASP B C 1
ATOM 921 O O . ASP B 1 41 ? 24.151 48.088 33.207 1.00 13.55 40 ASP B O 1
ATOM 926 N N . GLU B 1 42 ? 25.478 46.357 32.677 1.00 12.78 41 GLU B N 1
ATOM 927 C CA . GLU B 1 42 ? 26.583 47.239 32.295 1.00 12.93 41 GLU B CA 1
ATOM 928 C C . GLU B 1 42 ? 26.914 47.037 30.828 1.00 12.70 41 GLU B C 1
ATOM 929 O O . GLU B 1 42 ? 26.917 45.908 30.373 1.00 13.91 41 GLU B O 1
ATOM 935 N N . ASP B 1 43 ? 27.195 48.117 30.107 1.00 11.99 42 ASP B N 1
ATOM 936 C CA . ASP B 1 43 ? 27.576 48.014 28.690 1.00 12.54 42 ASP B CA 1
ATOM 937 C C . ASP B 1 43 ? 28.837 47.156 28.528 1.00 11.87 42 ASP B C 1
ATOM 938 O O . ASP B 1 43 ? 29.757 47.259 29.358 1.00 10.32 42 ASP B O 1
ATOM 943 N N . ALA B 1 44 ? 28.887 46.311 27.484 1.00 10.02 43 ALA B N 1
ATOM 944 C CA . ALA B 1 44 ? 30.025 45.450 27.191 1.00 10.24 43 ALA B CA 1
ATOM 945 C C . ALA B 1 44 ? 30.864 46.075 26.131 1.00 10.83 43 ALA B C 1
ATOM 946 O O . ALA B 1 44 ? 30.363 46.266 25.029 1.00 10.89 43 ALA B O 1
ATOM 948 N N . HIS B 1 45 ? 32.131 46.372 26.462 1.00 11.01 44 HIS B N 1
ATOM 949 C CA . HIS B 1 45 ? 33.133 46.785 25.485 1.00 11.77 44 HIS B CA 1
ATOM 950 C C . HIS B 1 45 ? 33.797 45.528 24.955 1.00 10.99 44 HIS B C 1
ATOM 951 O O . HIS B 1 45 ? 34.570 44.898 25.667 1.00 11.68 44 HIS B O 1
ATOM 958 N N . VAL B 1 46 ? 33.441 45.158 23.727 1.00 11.34 45 VAL B N 1
ATOM 959 C CA . VAL B 1 46 ? 33.891 43.933 23.122 1.00 11.38 45 VAL B CA 1
ATOM 960 C C . VAL B 1 46 ? 35.184 44.215 22.283 1.00 12.18 45 VAL B C 1
ATOM 961 O O . VAL B 1 46 ? 35.325 45.293 21.629 1.00 11.01 45 VAL B O 1
ATOM 965 N N . GLU B 1 47 ? 36.097 43.247 22.273 1.00 11.86 46 GLU B N 1
ATOM 966 C CA . GLU B 1 47 ? 37.242 43.264 21.357 1.00 12.88 46 GLU B CA 1
ATOM 967 C C . GLU B 1 47 ? 37.339 41.947 20.653 1.00 12.01 46 GLU B C 1
ATOM 968 O O . GLU B 1 47 ? 37.336 40.907 21.282 1.00 13.71 46 GLU B O 1
ATOM 974 N N . ILE B 1 48 ? 37.451 41.982 19.334 1.00 11.18 47 ILE B N 1
ATOM 975 C CA . ILE B 1 48 ? 37.544 40.756 18.506 1.00 10.65 47 ILE B CA 1
ATOM 976 C C . ILE B 1 48 ? 38.926 40.709 17.840 1.00 10.72 47 ILE B C 1
ATOM 977 O O . ILE B 1 48 ? 39.441 41.708 17.413 1.00 9.65 47 ILE B O 1
ATOM 982 N N . THR B 1 49 ? 39.565 39.551 17.877 1.00 10.37 48 THR B N 1
ATOM 983 C CA . THR B 1 49 ? 40.888 39.393 17.268 1.00 11.79 48 THR B CA 1
ATOM 984 C C . THR B 1 49 ? 40.668 38.317 16.184 1.00 10.77 48 THR B C 1
ATOM 985 O O . THR B 1 49 ? 40.048 37.295 16.449 1.00 10.28 48 THR B O 1
ATOM 989 N N . ILE B 1 50 ? 41.089 38.617 14.969 1.00 11.13 49 ILE B N 1
ATOM 990 C CA . ILE B 1 50 ? 40.965 37.705 13.841 1.00 11.69 49 ILE B CA 1
ATOM 991 C C . ILE B 1 50 ? 42.285 36.944 13.622 1.00 11.73 49 ILE B C 1
ATOM 992 O O . ILE B 1 50 ? 43.357 37.551 13.576 1.00 12.08 49 ILE B O 1
ATOM 997 N N . TYR B 1 51 ? 42.199 35.622 13.492 1.00 11.37 50 TYR B N 1
ATOM 998 C CA . TYR B 1 51 ? 43.353 34.720 13.341 1.00 11.85 50 TYR B CA 1
ATOM 999 C C . TYR B 1 51 ? 43.296 34.112 11.954 1.00 12.31 50 TYR B C 1
ATOM 1000 O O . TYR B 1 51 ? 42.195 33.908 11.448 1.00 12.88 50 TYR B O 1
ATOM 1009 N N . TYR B 1 52 ? 44.447 33.773 11.398 1.00 13.02 51 TYR B N 1
ATOM 1010 C CA . TYR B 1 52 ? 44.588 33.328 10.002 1.00 13.70 51 TYR B CA 1
ATOM 1011 C C . TYR B 1 52 ? 45.467 32.125 10.034 1.00 13.99 51 TYR B C 1
ATOM 1012 O O . TYR B 1 52 ? 46.080 31.838 11.072 1.00 13.02 51 TYR B O 1
ATOM 1021 N N . SER B 1 53 ? 45.526 31.389 8.923 1.00 14.81 52 SER B N 1
ATOM 1022 C CA . SER B 1 53 ? 46.383 30.215 8.843 1.00 16.65 52 SER B CA 1
ATOM 1023 C C . SER B 1 53 ? 47.873 30.540 8.641 1.00 17.30 52 SER B C 1
ATOM 1024 O O . SER B 1 53 ? 48.726 29.733 9.000 1.00 16.91 52 SER B O 1
ATOM 1027 N N . ASP B 1 54 ? 48.174 31.737 8.150 1.00 18.29 53 ASP B N 1
ATOM 1028 C CA . ASP B 1 54 ? 49.495 32.016 7.582 1.00 20.54 53 ASP B CA 1
ATOM 1029 C C . ASP B 1 54 ? 50.018 33.409 7.810 1.00 20.42 53 ASP B C 1
ATOM 1030 O O . ASP B 1 54 ? 50.907 33.843 7.062 1.00 21.03 53 ASP B O 1
ATOM 1035 N N . LYS B 1 55 ? 49.425 34.141 8.765 1.00 18.58 54 LYS B N 1
ATOM 1036 C CA . LYS B 1 55 ? 49.929 35.444 9.151 1.00 18.55 54 LYS B CA 1
ATOM 1037 C C . LYS B 1 55 ? 49.477 35.789 10.601 1.00 17.31 54 LYS B C 1
ATOM 1038 O O . LYS B 1 55 ? 48.533 35.182 11.135 1.00 16.48 54 LYS B O 1
ATOM 1044 N N . GLU B 1 56 ? 50.165 36.728 11.244 1.00 15.16 55 GLU B N 1
ATOM 1045 C CA . GLU B 1 56 ? 49.841 37.121 12.621 1.00 14.63 55 GLU B CA 1
ATOM 1046 C C . GLU B 1 56 ? 48.353 37.587 12.777 1.00 13.90 55 GLU B C 1
ATOM 1047 O O . GLU B 1 56 ? 47.725 38.045 11.842 1.00 12.83 55 GLU B O 1
ATOM 1053 N N . PRO B 1 57 ? 47.772 37.409 13.984 1.00 13.65 56 PRO B N 1
ATOM 1054 C CA . PRO B 1 57 ? 46.388 37.851 14.174 1.00 13.28 56 PRO B CA 1
ATOM 1055 C C . PRO B 1 57 ? 46.209 39.372 14.104 1.00 13.28 56 PRO B C 1
ATOM 1056 O O . PRO B 1 57 ? 47.167 40.134 14.378 1.00 12.50 56 PRO B O 1
ATOM 1060 N N . VAL B 1 58 ? 45.000 39.817 13.758 1.00 13.27 57 VAL B N 1
ATOM 1061 C CA . VAL B 1 58 ? 44.735 41.260 13.564 1.00 14.52 57 VAL B CA 1
ATOM 1062 C C . VAL B 1 58 ? 43.657 41.727 14.546 1.00 14.51 57 VAL B C 1
ATOM 1063 O O . VAL B 1 58 ? 42.605 41.093 14.657 1.00 12.23 57 VAL B O 1
ATOM 1067 N N . GLY B 1 59 ? 43.897 42.853 15.207 1.00 14.58 58 GLY B N 1
ATOM 1068 C CA . GLY B 1 59 ? 42.907 43.462 16.102 1.00 15.61 58 GLY B CA 1
ATOM 1069 C C . GLY B 1 59 ? 43.597 44.424 17.078 1.00 16.38 58 GLY B C 1
ATOM 1070 O O . GLY B 1 59 ? 44.790 44.654 16.976 1.00 18.23 58 GLY B O 1
ATOM 1071 N N . PRO B 1 60 ? 42.868 44.941 18.085 1.00 16.63 59 PRO B N 1
ATOM 1072 C CA . PRO B 1 60 ? 41.451 44.607 18.296 1.00 15.88 59 PRO B CA 1
ATOM 1073 C C . PRO B 1 60 ? 40.450 45.348 17.397 1.00 15.54 59 PRO B C 1
ATOM 1074 O O . PRO B 1 60 ? 40.573 46.549 17.085 1.00 14.74 59 PRO B O 1
ATOM 1078 N N . TYR B 1 61 ? 39.439 44.624 16.962 1.00 14.54 60 TYR B N 1
ATOM 1079 C CA . TYR B 1 61 ? 38.231 45.275 16.484 1.00 15.18 60 TYR B CA 1
ATOM 1080 C C . TYR B 1 61 ? 37.324 45.521 17.698 1.00 15.66 60 TYR B C 1
ATOM 1081 O O . TYR B 1 61 ? 37.010 44.569 18.444 1.00 15.52 60 TYR B O 1
ATOM 1090 N N . ARG B 1 62 ? 36.903 46.790 17.883 1.00 14.62 61 ARG B N 1
ATOM 1091 C CA . ARG B 1 62 ? 36.209 47.202 19.086 1.00 13.84 61 ARG B CA 1
ATOM 1092 C C . ARG B 1 62 ? 34.791 47.490 18.763 1.00 14.30 61 ARG B C 1
ATOM 1093 O O . ARG B 1 62 ? 34.482 48.005 17.673 1.00 13.88 61 ARG B O 1
ATOM 1101 N N . LEU B 1 63 ? 33.899 47.132 19.685 1.00 13.48 62 LEU B N 1
ATOM 1102 C CA . LEU B 1 63 ? 32.483 47.516 19.533 1.00 14.47 62 LEU B CA 1
ATOM 1103 C C . LEU B 1 63 ? 31.795 47.382 20.878 1.00 14.02 62 LEU B C 1
ATOM 1104 O O . LEU B 1 63 ? 32.350 46.763 21.793 1.00 15.10 62 LEU B O 1
ATOM 1109 N N . THR B 1 64 ? 30.608 47.982 21.016 1.00 14.51 63 THR B N 1
ATOM 1110 C CA . THR B 1 64 ? 29.926 48.010 22.308 1.00 13.82 63 THR B CA 1
ATOM 1111 C C . THR B 1 64 ? 28.627 47.306 22.159 1.00 13.62 63 THR B C 1
ATOM 1112 O O . THR B 1 64 ? 27.897 47.522 21.192 1.00 12.34 63 THR B O 1
ATOM 1116 N N . VAL B 1 65 ? 28.314 46.420 23.099 1.00 12.45 64 VAL B N 1
ATOM 1117 C CA . VAL B 1 65 ? 26.955 45.852 23.123 1.00 12.22 64 VAL B CA 1
ATOM 1118 C C . VAL B 1 65 ? 26.326 46.438 24.396 1.00 12.93 64 VAL B C 1
ATOM 1119 O O . VAL B 1 65 ? 26.759 46.059 25.530 1.00 10.91 64 VAL B O 1
ATOM 1123 N N . PRO B 1 66 ? 25.376 47.398 24.237 1.00 12.32 65 PRO B N 1
ATOM 1124 C CA . PRO B 1 66 ? 24.877 48.068 25.449 1.00 13.19 65 PRO B CA 1
ATOM 1125 C C . PRO B 1 66 ? 24.190 47.095 26.407 1.00 13.07 65 PRO B C 1
ATOM 1126 O O . PRO B 1 66 ? 23.799 46.009 25.987 1.00 12.21 65 PRO B O 1
ATOM 1130 N N . ALA B 1 67 ? 24.014 47.521 27.657 1.00 13.21 66 ALA B N 1
ATOM 1131 C CA . ALA B 1 67 ? 23.274 46.830 28.714 1.00 11.93 66 ALA B CA 1
ATOM 1132 C C . ALA B 1 67 ? 21.924 46.357 28.169 1.00 11.83 66 ALA B C 1
ATOM 1133 O O . ALA B 1 67 ? 21.237 47.100 27.511 1.00 10.26 66 ALA B O 1
ATOM 1135 N N . ARG B 1 68 ? 21.572 45.090 28.413 1.00 12.33 67 ARG B N 1
ATOM 1136 C CA . ARG B 1 68 ? 20.251 44.521 28.036 1.00 11.58 67 ARG B CA 1
ATOM 1137 C C . ARG B 1 68 ? 19.917 44.666 26.556 1.00 11.63 67 ARG B C 1
ATOM 1138 O O . ARG B 1 68 ? 18.776 45.017 26.171 1.00 11.76 67 ARG B O 1
ATOM 1146 N N . ARG B 1 69 ? 20.901 44.377 25.701 1.00 12.05 68 ARG B N 1
ATOM 1147 C CA . ARG B 1 69 ? 20.761 44.449 24.283 1.00 11.49 68 ARG B CA 1
ATOM 1148 C C . ARG B 1 69 ? 21.470 43.279 23.629 1.00 13.19 68 ARG B C 1
ATOM 1149 O O . ARG B 1 69 ? 22.459 42.735 24.164 1.00 10.66 68 ARG B O 1
ATOM 1157 N N . THR B 1 70 ? 20.966 42.926 22.450 1.00 14.87 69 THR B N 1
ATOM 1158 C CA . THR B 1 70 ? 21.662 42.027 21.572 1.00 17.12 69 THR B CA 1
ATOM 1159 C C . THR B 1 70 ? 22.242 42.812 20.401 1.00 18.97 69 THR B C 1
ATOM 1160 O O . THR B 1 70 ? 21.740 43.867 20.079 1.00 20.45 69 THR B O 1
ATOM 1164 N N . LYS B 1 71 ? 23.345 42.337 19.814 1.00 19.64 70 LYS B N 1
ATOM 1165 C CA . LYS B 1 71 ? 23.892 42.933 18.609 1.00 21.84 70 LYS B CA 1
ATOM 1166 C C . LYS B 1 71 ? 24.335 41.838 17.645 1.00 21.58 70 LYS B C 1
ATOM 1167 O O . LYS B 1 71 ? 24.984 40.874 18.039 1.00 19.74 70 LYS B O 1
ATOM 1173 N N . HIS B 1 72 ? 24.006 42.033 16.377 1.00 23.80 71 HIS B N 1
ATOM 1174 C CA . HIS B 1 72 ? 24.471 41.167 15.269 1.00 26.80 71 HIS B CA 1
ATOM 1175 C C . HIS B 1 72 ? 25.643 41.781 14.587 1.00 26.54 71 HIS B C 1
ATOM 1176 O O . HIS B 1 72 ? 25.606 42.933 14.152 1.00 28.39 71 HIS B O 1
ATOM 1183 N N . VAL B 1 73 ? 26.724 41.037 14.543 1.00 26.16 72 VAL B N 1
ATOM 1184 C CA . VAL B 1 73 ? 27.947 41.570 14.015 1.00 25.80 72 VAL B CA 1
ATOM 1185 C C . VAL B 1 73 ? 28.264 40.826 12.690 1.00 26.05 72 VAL B C 1
ATOM 1186 O O . VAL B 1 73 ? 28.473 39.605 12.671 1.00 23.57 72 VAL B O 1
ATOM 1190 N N . ARG B 1 74 ? 28.244 41.578 11.580 1.00 26.64 73 ARG B N 1
ATOM 1191 C CA . ARG B 1 74 ? 28.710 41.018 10.321 1.00 28.69 73 ARG B CA 1
ATOM 1192 C C . ARG B 1 74 ? 30.222 41.203 10.259 1.00 26.80 73 ARG B C 1
ATOM 1193 O O . ARG B 1 74 ? 30.733 42.341 10.377 1.00 25.46 73 ARG B O 1
ATOM 1201 N N . PHE B 1 75 ? 30.933 40.084 10.119 1.00 26.16 74 PHE B N 1
ATOM 1202 C CA . PHE B 1 75 ? 32.384 40.115 10.004 1.00 27.71 74 PHE B CA 1
ATOM 1203 C C . PHE B 1 75 ? 32.760 40.895 8.749 1.00 28.47 74 PHE B C 1
ATOM 1204 O O . PHE B 1 75 ? 33.822 41.520 8.659 1.00 28.75 74 PHE B O 1
ATOM 1212 N N . ASN B 1 76 ? 31.859 40.844 7.774 1.00 30.12 75 ASN B N 1
ATOM 1213 C CA . ASN B 1 76 ? 31.997 41.536 6.485 1.00 31.96 75 ASN B CA 1
ATOM 1214 C C . ASN B 1 76 ? 32.089 43.074 6.694 1.00 31.52 75 ASN B C 1
ATOM 1215 O O . ASN B 1 76 ? 32.663 43.797 5.879 1.00 32.34 75 ASN B O 1
ATOM 1220 N N . ASP B 1 77 ? 31.543 43.573 7.792 1.00 30.55 76 ASP B N 1
ATOM 1221 C CA . ASP B 1 77 ? 31.509 45.026 8.016 1.00 30.51 76 ASP B CA 1
ATOM 1222 C C . ASP B 1 77 ? 32.595 45.483 8.961 1.00 29.92 76 ASP B C 1
ATOM 1223 O O . ASP B 1 77 ? 32.707 46.691 9.205 1.00 30.91 76 ASP B O 1
ATOM 1228 N N . LEU B 1 78 ? 33.357 44.560 9.551 1.00 28.26 77 LEU B N 1
ATOM 1229 C CA . LEU B 1 78 ? 34.482 44.984 10.410 1.00 27.46 77 LEU B CA 1
ATOM 1230 C C . LEU B 1 78 ? 35.575 45.498 9.488 1.00 27.66 77 LEU B C 1
ATOM 1231 O O . LEU B 1 78 ? 36.005 44.790 8.573 1.00 28.37 77 LEU B O 1
ATOM 1236 N N . ASN B 1 79 ? 36.011 46.726 9.659 1.00 27.70 78 ASN B N 1
ATOM 1237 C CA . ASN B 1 79 ? 37.106 47.193 8.795 1.00 28.22 78 ASN B CA 1
ATOM 1238 C C . ASN B 1 79 ? 38.069 48.144 9.481 1.00 27.61 78 ASN B C 1
ATOM 1239 O O . ASN B 1 79 ? 38.908 48.796 8.845 1.00 26.32 78 ASN B O 1
ATOM 1244 N N . ASP B 1 80 ? 37.941 48.227 10.804 1.00 26.77 79 ASP B N 1
ATOM 1245 C CA . ASP B 1 80 ? 38.893 48.990 11.590 1.00 26.64 79 ASP B CA 1
ATOM 1246 C C . ASP B 1 80 ? 39.415 48.069 12.700 1.00 25.59 79 ASP B C 1
ATOM 1247 O O . ASP B 1 80 ? 38.623 47.676 13.568 1.00 26.01 79 ASP B O 1
ATOM 1252 N N . PRO B 1 81 ? 40.735 47.714 12.696 1.00 25.43 80 PRO B N 1
ATOM 1253 C CA . PRO B 1 81 ? 41.884 48.189 11.869 1.00 24.45 80 PRO B CA 1
ATOM 1254 C C . PRO B 1 81 ? 41.939 47.919 10.348 1.00 24.94 80 PRO B C 1
ATOM 1255 O O . PRO B 1 81 ? 42.673 48.603 9.629 1.00 25.12 80 PRO B O 1
ATOM 1259 N N . ALA B 1 82 ? 41.191 46.949 9.845 1.00 24.79 81 ALA B N 1
ATOM 1260 C CA . ALA B 1 82 ? 41.347 46.520 8.472 1.00 23.88 81 ALA B CA 1
ATOM 1261 C C . ALA B 1 82 ? 40.193 45.605 8.095 1.00 23.87 81 ALA B C 1
ATOM 1262 O O . ALA B 1 82 ? 39.626 44.905 8.949 1.00 23.48 81 ALA B O 1
ATOM 1264 N N . PRO B 1 83 ? 39.790 45.638 6.813 1.00 23.71 82 PRO B N 1
ATOM 1265 C CA . PRO B 1 83 ? 38.806 44.674 6.375 1.00 22.38 82 PRO B CA 1
ATOM 1266 C C . PRO B 1 83 ? 39.382 43.282 6.389 1.00 21.19 82 PRO B C 1
ATOM 1267 O O . PRO B 1 83 ? 40.565 43.069 6.145 1.00 21.40 82 PRO B O 1
ATOM 1271 N N . ILE B 1 84 ? 38.515 42.313 6.626 1.00 21.13 83 ILE B N 1
ATOM 1272 C CA . ILE B 1 84 ? 38.943 40.922 6.612 1.00 21.06 83 ILE B CA 1
ATOM 1273 C C . ILE B 1 84 ? 38.863 40.513 5.161 1.00 22.54 83 ILE B C 1
ATOM 1274 O O . ILE B 1 84 ? 37.840 40.740 4.534 1.00 23.35 83 ILE B O 1
ATOM 1279 N N . PRO B 1 85 ? 39.941 39.923 4.612 1.00 23.67 84 PRO B N 1
ATOM 1280 C CA . PRO B 1 85 ? 39.900 39.400 3.243 1.00 24.70 84 PRO B CA 1
ATOM 1281 C C . PRO B 1 85 ? 38.756 38.408 3.011 1.00 26.08 84 PRO B C 1
ATOM 1282 O O . PRO B 1 85 ? 38.440 37.595 3.911 1.00 25.90 84 PRO B O 1
ATOM 1286 N N . HIS B 1 86 ? 38.153 38.445 1.815 1.00 27.41 85 HIS B N 1
ATOM 1287 C CA . HIS B 1 86 ? 37.109 37.485 1.409 1.00 28.54 85 HIS B CA 1
ATOM 1288 C C . HIS B 1 86 ? 37.820 36.264 0.934 1.00 29.00 85 HIS B C 1
ATOM 1289 O O . HIS B 1 86 ? 39.021 36.346 0.687 1.00 29.57 85 HIS B O 1
ATOM 1296 N N . ASP B 1 87 ? 37.097 35.153 0.796 1.00 29.43 86 ASP B N 1
ATOM 1297 C CA . ASP B 1 87 ? 37.647 33.910 0.306 1.00 30.64 86 ASP B CA 1
ATOM 1298 C C . ASP B 1 87 ? 38.889 33.513 1.105 1.00 30.40 86 ASP B C 1
ATOM 1299 O O . ASP B 1 87 ? 39.821 32.890 0.570 1.00 31.27 86 ASP B O 1
ATOM 1304 N N . THR B 1 88 ? 38.929 33.894 2.390 1.00 29.68 87 THR B N 1
ATOM 1305 C CA . THR B 1 88 ? 40.005 33.475 3.319 1.00 27.80 87 THR B CA 1
ATOM 1306 C C . THR B 1 88 ? 39.381 32.877 4.591 1.00 26.97 87 THR B C 1
ATOM 1307 O O . THR B 1 88 ? 38.448 33.465 5.170 1.00 26.51 87 THR B O 1
ATOM 1311 N N . ASP B 1 89 ? 39.883 31.712 4.984 1.00 26.19 88 ASP B N 1
ATOM 1312 C CA . ASP B 1 89 ? 39.514 31.032 6.232 1.00 25.72 88 ASP B CA 1
ATOM 1313 C C . ASP B 1 89 ? 40.113 31.728 7.474 1.00 23.88 88 ASP B C 1
ATOM 1314 O O . ASP B 1 89 ? 41.344 31.971 7.523 1.00 24.47 88 ASP B O 1
ATOM 1319 N N . PHE B 1 90 ? 39.267 32.023 8.470 1.00 21.08 89 PHE B N 1
ATOM 1320 C CA . PHE B 1 90 ? 39.767 32.724 9.658 1.00 18.54 89 PHE B CA 1
ATOM 1321 C C . PHE B 1 90 ? 39.130 32.209 10.927 1.00 16.96 89 PHE B C 1
ATOM 1322 O O . PHE B 1 90 ? 38.222 31.387 10.899 1.00 17.97 89 PHE B O 1
ATOM 1330 N N . ALA B 1 91 ? 39.622 32.661 12.056 1.00 14.65 90 ALA B N 1
ATOM 1331 C CA . ALA B 1 91 ? 38.986 32.293 13.309 1.00 13.04 90 ALA B CA 1
ATOM 1332 C C . ALA B 1 91 ? 38.916 33.580 14.123 1.00 12.37 90 ALA B C 1
ATOM 1333 O O . ALA B 1 91 ? 39.624 34.507 13.843 1.00 12.05 90 ALA B O 1
ATOM 1335 N N . SER B 1 92 ? 38.051 33.656 15.120 1.00 12.34 91 SER B N 1
ATOM 1336 C CA . SER B 1 92 ? 37.997 34.865 15.937 1.00 13.51 91 SER B CA 1
ATOM 1337 C C . SER B 1 92 ? 37.966 34.548 17.449 1.00 13.29 91 SER B C 1
ATOM 1338 O O . SER B 1 92 ? 37.545 33.444 17.884 1.00 13.94 91 SER B O 1
ATOM 1341 N N . VAL B 1 93 ? 38.521 35.475 18.234 1.00 13.65 92 VAL B N 1
ATOM 1342 C CA . VAL B 1 93 ? 38.432 35.435 19.710 1.00 12.10 92 VAL B CA 1
ATOM 1343 C C . VAL B 1 93 ? 37.680 36.738 20.074 1.00 12.81 92 VAL B C 1
ATOM 1344 O O . VAL B 1 93 ? 37.992 37.795 19.572 1.00 11.90 92 VAL B O 1
ATOM 1348 N N . ILE B 1 94 ? 36.677 36.626 20.939 1.00 12.52 93 ILE B N 1
ATOM 1349 C CA . ILE B 1 94 ? 35.799 37.711 21.284 1.00 13.35 93 ILE B CA 1
ATOM 1350 C C . ILE B 1 94 ? 35.929 37.904 22.798 1.00 14.28 93 ILE B C 1
ATOM 1351 O O . ILE B 1 94 ? 35.658 36.982 23.572 1.00 14.88 93 ILE B O 1
ATOM 1356 N N . GLN B 1 95 ? 36.465 39.056 23.211 1.00 14.24 94 GLN B N 1
ATOM 1357 C CA . GLN B 1 95 ? 36.699 39.274 24.661 1.00 14.49 94 GLN B CA 1
ATOM 1358 C C . GLN B 1 95 ? 35.831 40.427 25.101 1.00 13.63 94 GLN B C 1
ATOM 1359 O O . GLN B 1 95 ? 35.547 41.326 24.297 1.00 14.89 94 GLN B O 1
ATOM 1365 N N . SER B 1 96 ? 35.442 40.453 26.378 1.00 12.95 95 SER B N 1
ATOM 1366 C CA . SER B 1 96 ? 34.499 41.448 26.858 1.00 11.42 95 SER B CA 1
ATOM 1367 C C . SER B 1 96 ? 34.866 41.749 28.317 1.00 11.98 95 SER B C 1
ATOM 1368 O O . SER B 1 96 ? 35.492 40.892 28.969 1.00 10.27 95 SER B O 1
ATOM 1371 N N . ASN B 1 97 ? 34.531 42.947 28.799 1.00 11.11 96 ASN B N 1
ATOM 1372 C CA . ASN B 1 97 ? 34.775 43.317 30.229 1.00 11.43 96 ASN B CA 1
ATOM 1373 C C . ASN B 1 97 ? 33.766 42.681 31.177 1.00 11.11 96 ASN B C 1
ATOM 1374 O O . ASN B 1 97 ? 34.049 42.473 32.372 1.00 11.03 96 ASN B O 1
ATOM 1379 N N . VAL B 1 98 ? 32.588 42.348 30.627 1.00 11.01 97 VAL B N 1
ATOM 1380 C CA . VAL B 1 98 ? 31.466 41.812 31.371 1.00 10.06 97 VAL B CA 1
ATOM 1381 C C . VAL B 1 98 ? 30.981 40.649 30.590 1.00 10.38 97 VAL B C 1
ATOM 1382 O O . VAL B 1 98 ? 31.192 40.625 29.385 1.00 10.73 97 VAL B O 1
ATOM 1386 N N . PRO B 1 99 ? 30.436 39.615 31.296 1.00 11.14 98 PRO B N 1
ATOM 1387 C CA . PRO B 1 99 ? 29.937 38.391 30.640 1.00 11.27 98 PRO B CA 1
ATOM 1388 C C . PRO B 1 99 ? 28.929 38.653 29.501 1.00 11.29 98 PRO B C 1
ATOM 1389 O O . PRO B 1 99 ? 27.989 39.483 29.640 1.00 11.99 98 PRO B O 1
ATOM 1393 N N . ILE B 1 100 ? 29.148 38.011 28.352 1.00 10.68 99 ILE B N 1
ATOM 1394 C CA . ILE B 1 100 ? 28.179 38.090 27.241 1.00 11.26 99 ILE B CA 1
ATOM 1395 C C . ILE B 1 100 ? 27.893 36.672 26.723 1.00 10.88 99 ILE B C 1
ATOM 1396 O O . ILE B 1 100 ? 28.624 35.735 27.039 1.00 11.30 99 ILE B O 1
ATOM 1401 N N . VAL B 1 101 ? 26.895 36.529 25.871 1.00 11.39 100 VAL B N 1
ATOM 1402 C CA . VAL B 1 101 ? 26.636 35.214 25.204 1.00 11.76 100 VAL B CA 1
ATOM 1403 C C . VAL B 1 101 ? 26.856 35.456 23.733 1.00 12.84 100 VAL B C 1
ATOM 1404 O O . VAL B 1 101 ? 26.396 36.457 23.201 1.00 11.83 100 VAL B O 1
ATOM 1408 N N . VAL B 1 102 ? 27.616 34.559 23.094 1.00 14.27 101 VAL B N 1
ATOM 1409 C CA . VAL B 1 102 ? 27.996 34.703 21.687 1.00 16.16 101 VAL B CA 1
ATOM 1410 C C . VAL B 1 102 ? 27.575 33.439 20.948 1.00 18.57 101 VAL B C 1
ATOM 1411 O O . VAL B 1 102 ? 27.837 32.331 21.410 1.00 17.22 101 VAL B O 1
ATOM 1415 N N . GLN B 1 103 ? 26.955 33.644 19.809 1.00 20.04 102 GLN B N 1
ATOM 1416 C CA . GLN B 1 103 ? 26.587 32.526 18.954 1.00 27.47 102 GLN B CA 1
ATOM 1417 C C . GLN B 1 103 ? 26.915 32.894 17.525 1.00 27.89 102 GLN B C 1
ATOM 1418 O O . GLN B 1 103 ? 26.833 34.045 17.110 1.00 26.58 102 GLN B O 1
ATOM 1424 N N . HIS B 1 104 ? 27.300 31.883 16.784 1.00 32.62 103 HIS B N 1
ATOM 1425 C CA . HIS B 1 104 ? 27.694 32.028 15.398 1.00 37.25 103 HIS B CA 1
ATOM 1426 C C . HIS B 1 104 ? 26.684 31.250 14.520 1.00 39.27 103 HIS B C 1
ATOM 1427 O O . HIS B 1 104 ? 26.599 30.006 14.605 1.00 39.39 103 HIS B O 1
ATOM 1434 N N . THR B 1 105 ? 25.881 31.997 13.744 1.00 41.60 104 THR B N 1
ATOM 1435 C CA . THR B 1 105 ? 25.254 31.453 12.520 1.00 43.93 104 THR B CA 1
ATOM 1436 C C . THR B 1 105 ? 26.103 32.024 11.383 1.00 44.71 104 THR B C 1
ATOM 1437 O O . THR B 1 105 ? 27.178 31.443 11.091 1.00 45.30 104 THR B O 1
ATOM 1441 N N . SER C 1 2 ? 14.413 10.455 40.920 1.00 45.75 1 SER C N 1
ATOM 1442 C CA . SER C 1 2 ? 14.305 11.692 40.107 1.00 46.09 1 SER C CA 1
ATOM 1443 C C . SER C 1 2 ? 15.656 11.938 39.464 1.00 46.23 1 SER C C 1
ATOM 1444 O O . SER C 1 2 ? 16.674 12.234 40.148 1.00 46.29 1 SER C O 1
ATOM 1447 N N . LEU C 1 3 ? 15.650 11.759 38.141 1.00 45.19 2 LEU C N 1
ATOM 1448 C CA . LEU C 1 3 ? 16.695 12.215 37.241 1.00 43.76 2 LEU C CA 1
ATOM 1449 C C . LEU C 1 3 ? 16.755 13.742 37.250 1.00 41.98 2 LEU C C 1
ATOM 1450 O O . LEU C 1 3 ? 15.748 14.415 37.017 1.00 41.78 2 LEU C O 1
ATOM 1455 N N . SER C 1 4 ? 17.926 14.293 37.552 1.00 40.38 3 SER C N 1
ATOM 1456 C CA . SER C 1 4 ? 18.116 15.734 37.423 1.00 38.11 3 SER C CA 1
ATOM 1457 C C . SER C 1 4 ? 19.133 15.957 36.298 1.00 36.18 3 SER C C 1
ATOM 1458 O O . SER C 1 4 ? 20.280 15.469 36.380 1.00 36.87 3 SER C O 1
ATOM 1461 N N . ILE C 1 5 ? 18.696 16.608 35.215 1.00 32.30 4 ILE C N 1
ATOM 1462 C CA . ILE C 1 5 ? 19.613 16.934 34.126 1.00 29.57 4 ILE C CA 1
ATOM 1463 C C . ILE C 1 5 ? 19.291 18.310 33.512 1.00 25.45 4 ILE C C 1
ATOM 1464 O O . ILE C 1 5 ? 18.118 18.694 33.367 1.00 24.64 4 ILE C O 1
ATOM 1469 N N . GLY C 1 6 ? 20.335 19.057 33.187 1.00 21.71 5 GLY C N 1
ATOM 1470 C CA . GLY C 1 6 ? 20.169 20.375 32.596 1.00 17.87 5 GLY C CA 1
ATOM 1471 C C . GLY C 1 6 ? 20.464 21.445 33.617 1.00 16.03 5 GLY C C 1
ATOM 1472 O O . GLY C 1 6 ? 21.201 21.225 34.585 1.00 14.42 5 GLY C O 1
ATOM 1473 N N . ARG C 1 7 ? 19.929 22.632 33.377 1.00 13.84 6 ARG C N 1
ATOM 1474 C CA . ARG C 1 7 ? 20.138 23.733 34.282 1.00 15.00 6 ARG C CA 1
ATOM 1475 C C . ARG C 1 7 ? 18.949 24.649 34.256 1.00 13.70 6 ARG C C 1
ATOM 1476 O O . ARG C 1 7 ? 18.068 24.497 33.427 1.00 11.69 6 ARG C O 1
ATOM 1484 N N . THR C 1 8 ? 18.949 25.583 35.191 1.00 12.17 7 THR C N 1
ATOM 1485 C CA . THR C 1 8 ? 17.842 26.486 35.367 1.00 13.30 7 THR C CA 1
ATOM 1486 C C . THR C 1 8 ? 17.933 27.763 34.539 1.00 14.61 7 THR C C 1
ATOM 1487 O O . THR C 1 8 ? 17.001 28.578 34.575 1.00 15.66 7 THR C O 1
ATOM 1491 N N . CYS C 1 9 ? 19.051 27.981 33.856 1.00 15.67 8 CYS C N 1
ATOM 1492 C CA . CYS C 1 9 ? 19.197 29.212 33.077 1.00 16.02 8 CYS C CA 1
ATOM 1493 C C . CYS C 1 9 ? 19.866 28.976 31.764 1.00 14.25 8 CYS C C 1
ATOM 1494 O O . CYS C 1 9 ? 20.986 28.451 31.735 1.00 13.71 8 CYS C O 1
ATOM 1497 N N . TRP C 1 10 ? 19.193 29.339 30.672 1.00 12.96 9 TRP C N 1
ATOM 1498 C CA . TRP C 1 10 ? 19.771 29.209 29.336 1.00 13.07 9 TRP C CA 1
ATOM 1499 C C . TRP C 1 10 ? 19.670 30.530 28.590 1.00 13.42 9 TRP C C 1
ATOM 1500 O O . TRP C 1 10 ? 18.671 31.254 28.731 1.00 13.27 9 TRP C O 1
ATOM 1511 N N . ALA C 1 11 ? 20.659 30.822 27.742 1.00 13.94 10 ALA C N 1
ATOM 1512 C CA . ALA C 1 11 ? 20.587 31.990 26.881 1.00 14.03 10 ALA C CA 1
ATOM 1513 C C . ALA C 1 11 ? 20.812 31.554 25.430 1.00 14.52 10 ALA C C 1
ATOM 1514 O O . ALA C 1 11 ? 21.699 30.745 25.119 1.00 13.42 10 ALA C O 1
ATOM 1516 N N . ILE C 1 12 ? 19.993 32.105 24.549 1.00 15.36 11 ILE C N 1
ATOM 1517 C CA . ILE C 1 12 ? 20.115 31.928 23.090 1.00 17.21 11 ILE C CA 1
ATOM 1518 C C . ILE C 1 12 ? 20.337 33.307 22.436 1.00 18.40 11 ILE C C 1
ATOM 1519 O O . ILE C 1 12 ? 19.443 34.117 22.453 1.00 15.94 11 ILE C O 1
ATOM 1524 N N . ALA C 1 13 ? 21.534 33.543 21.871 1.00 20.07 12 ALA C N 1
ATOM 1525 C CA . ALA C 1 13 ? 21.957 34.838 21.328 1.00 22.85 12 ALA C CA 1
ATOM 1526 C C . ALA C 1 13 ? 21.332 35.183 19.966 1.00 25.07 12 ALA C C 1
ATOM 1527 O O . ALA C 1 13 ? 21.385 36.349 19.563 1.00 26.51 12 ALA C O 1
ATOM 1529 N N . GLU C 1 14 ? 20.743 34.191 19.285 1.00 27.66 13 GLU C N 1
ATOM 1530 C CA . GLU C 1 14 ? 20.051 34.377 17.998 1.00 28.71 13 GLU C CA 1
ATOM 1531 C C . GLU C 1 14 ? 18.517 34.280 18.116 1.00 29.33 13 GLU C C 1
ATOM 1532 O O . GLU C 1 14 ? 17.969 33.731 19.077 1.00 30.17 13 GLU C O 1
ATOM 1538 N N . GLY C 1 15 ? 17.827 34.823 17.137 1.00 27.50 14 GLY C N 1
ATOM 1539 C CA . GLY C 1 15 ? 16.392 34.801 17.133 1.00 27.73 14 GLY C CA 1
ATOM 1540 C C . GLY C 1 15 ? 15.967 35.610 15.956 1.00 27.64 14 GLY C C 1
ATOM 1541 O O . GLY C 1 15 ? 16.428 36.725 15.790 1.00 26.36 14 GLY C O 1
ATOM 1542 N N . TYR C 1 16 ? 15.121 35.023 15.116 1.00 29.99 15 TYR C N 1
ATOM 1543 C CA . TYR C 1 16 ? 14.574 35.712 13.920 1.00 32.36 15 TYR C CA 1
ATOM 1544 C C . TYR C 1 16 ? 13.291 35.034 13.476 1.00 32.86 15 TYR C C 1
ATOM 1545 O O . TYR C 1 16 ? 13.262 33.818 13.251 1.00 33.26 15 TYR C O 1
ATOM 1554 N N . ILE C 1 17 ? 12.220 35.803 13.393 1.00 33.92 16 ILE C N 1
ATOM 1555 C CA . ILE C 1 17 ? 10.968 35.300 12.803 1.00 35.60 16 ILE C CA 1
ATOM 1556 C C . ILE C 1 17 ? 10.883 35.856 11.358 1.00 36.92 16 ILE C C 1
ATOM 1557 O O . ILE C 1 17 ? 11.061 37.070 11.155 1.00 36.30 16 ILE C O 1
ATOM 1562 N N . PRO C 1 18 ? 10.679 34.961 10.351 1.00 38.49 17 PRO C N 1
ATOM 1563 C CA . PRO C 1 18 ? 10.600 35.452 8.977 1.00 39.85 17 PRO C CA 1
ATOM 1564 C C . PRO C 1 18 ? 9.317 36.284 8.665 1.00 40.82 17 PRO C C 1
ATOM 1565 O O . PRO C 1 18 ? 8.170 35.866 9.037 1.00 41.14 17 PRO C O 1
ATOM 1569 N N . PRO C 1 19 ? 9.569 37.456 7.994 1.00 41.90 18 PRO C N 1
ATOM 1570 C CA . PRO C 1 19 ? 9.036 38.712 7.417 1.00 42.00 18 PRO C CA 1
ATOM 1571 C C . PRO C 1 19 ? 7.588 39.001 7.058 1.00 42.54 18 PRO C C 1
ATOM 1572 O O . PRO C 1 19 ? 7.239 40.191 6.999 1.00 44.04 18 PRO C O 1
ATOM 1576 N N . TYR C 1 20 ? 6.758 37.996 6.806 1.00 42.66 19 TYR C N 1
ATOM 1577 C CA . TYR C 1 20 ? 5.380 38.231 6.285 1.00 41.90 19 TYR C CA 1
ATOM 1578 C C . TYR C 1 20 ? 5.298 37.997 4.758 1.00 42.45 19 TYR C C 1
ATOM 1579 O O . TYR C 1 20 ? 6.107 38.532 3.991 1.00 42.94 19 TYR C O 1
ATOM 1588 N N . GLU C 1 32 ? 13.668 30.657 15.826 1.00 36.02 31 GLU C N 1
ATOM 1589 C CA . GLU C 1 32 ? 12.321 30.187 15.476 1.00 34.62 31 GLU C CA 1
ATOM 1590 C C . GLU C 1 32 ? 11.592 29.310 16.504 1.00 33.40 31 GLU C C 1
ATOM 1591 O O . GLU C 1 32 ? 10.509 29.692 16.997 1.00 33.00 31 GLU C O 1
ATOM 1597 N N . THR C 1 33 ? 12.193 28.143 16.780 1.00 31.29 32 THR C N 1
ATOM 1598 C CA . THR C 1 33 ? 11.728 27.146 17.734 1.00 29.28 32 THR C CA 1
ATOM 1599 C C . THR C 1 33 ? 12.710 26.808 18.884 1.00 27.79 32 THR C C 1
ATOM 1600 O O . THR C 1 33 ? 13.914 26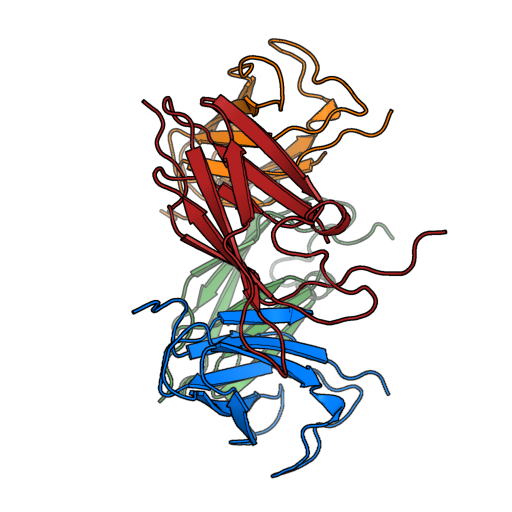.634 18.682 1.00 26.29 32 THR C O 1
ATOM 1604 N N . VAL C 1 34 ? 12.191 26.731 20.096 1.00 25.87 33 VAL C N 1
ATOM 1605 C CA . VAL C 1 34 ? 13.004 26.299 21.238 1.00 23.95 33 VAL C CA 1
ATOM 1606 C C . VAL C 1 34 ? 12.420 24.978 21.729 1.00 21.82 33 VAL C C 1
ATOM 1607 O O . VAL C 1 34 ? 11.220 24.863 21.863 1.00 21.10 33 VAL C O 1
ATOM 1611 N N . CYS C 1 35 ? 13.269 23.981 21.896 1.00 19.44 34 CYS C N 1
ATOM 1612 C CA . CYS C 1 35 ? 12.863 22.667 22.370 1.00 18.70 34 CYS C CA 1
ATOM 1613 C C . CYS C 1 35 ? 13.330 22.494 23.793 1.00 15.78 34 CYS C C 1
ATOM 1614 O O . CYS C 1 35 ? 14.528 22.672 24.097 1.00 14.24 34 CYS C O 1
ATOM 1617 N N . ILE C 1 36 ? 12.380 22.251 24.684 1.00 12.09 35 ILE C N 1
ATOM 1618 C CA . ILE C 1 36 ? 12.692 22.154 26.104 1.00 12.54 35 ILE C CA 1
ATOM 1619 C C . ILE C 1 36 ? 12.406 20.735 26.629 1.00 12.82 35 ILE C C 1
ATOM 1620 O O . ILE C 1 36 ? 11.333 20.248 26.451 1.00 13.47 35 ILE C O 1
ATOM 1625 N N . LEU C 1 37 ? 13.347 20.145 27.352 1.00 11.42 36 LEU C N 1
ATOM 1626 C CA . LEU C 1 37 ? 13.104 18.855 27.955 1.00 9.69 36 LEU C CA 1
ATOM 1627 C C . LEU C 1 37 ? 13.067 19.064 29.466 1.00 10.23 36 LEU C C 1
ATOM 1628 O O . LEU C 1 37 ? 13.994 19.632 30.030 1.00 10.53 36 LEU C O 1
ATOM 1633 N N . ASN C 1 38 ? 12.002 18.615 30.113 1.00 9.54 37 ASN C N 1
ATOM 1634 C CA . ASN C 1 38 ? 12.016 18.500 31.541 1.00 10.72 37 ASN C CA 1
ATOM 1635 C C . ASN C 1 38 ? 12.009 16.993 31.900 1.00 12.10 37 ASN C C 1
ATOM 1636 O O . ASN C 1 38 ? 10.930 16.357 31.917 1.00 10.13 37 ASN C O 1
ATOM 1641 N N . ALA C 1 39 ? 13.192 16.456 32.190 1.00 12.24 38 ALA C N 1
ATOM 1642 C CA . ALA C 1 39 ? 13.335 15.024 32.499 1.00 14.37 38 ALA C CA 1
ATOM 1643 C C . ALA C 1 39 ? 13.104 14.749 33.978 1.00 14.23 38 ALA C C 1
ATOM 1644 O O . ALA C 1 39 ? 13.137 13.612 34.391 1.00 16.93 38 ALA C O 1
ATOM 1646 N N . GLY C 1 40 ? 12.821 15.767 34.762 1.00 13.61 39 GLY C N 1
ATOM 1647 C CA . GLY C 1 40 ? 12.630 15.602 36.200 1.00 12.37 39 GLY C CA 1
ATOM 1648 C C . GLY C 1 40 ? 11.216 15.368 36.680 1.00 13.36 39 GLY C C 1
ATOM 1649 O O . GLY C 1 40 ? 10.287 15.356 35.897 1.00 11.85 39 GLY C O 1
ATOM 1650 N N . ASP C 1 41 ? 11.077 15.144 37.983 1.00 13.12 40 ASP C N 1
ATOM 1651 C CA . ASP C 1 41 ? 9.768 14.800 38.568 1.00 14.51 40 ASP C CA 1
ATOM 1652 C C . ASP C 1 41 ? 8.933 15.989 39.043 1.00 14.05 40 ASP C C 1
ATOM 1653 O O . ASP C 1 41 ? 7.827 15.795 39.471 1.00 13.70 40 ASP C O 1
ATOM 1658 N N . GLU C 1 42 ? 9.391 17.230 38.807 1.00 12.86 41 GLU C N 1
ATOM 1659 C CA . GLU C 1 42 ? 8.560 18.353 39.182 1.00 12.65 41 GLU C CA 1
ATOM 1660 C C . GLU C 1 42 ? 8.353 19.206 37.948 1.00 12.97 41 GLU C C 1
ATOM 1661 O O . GLU C 1 42 ? 9.275 19.337 37.130 1.00 13.09 41 GLU C O 1
ATOM 1667 N N . ASP C 1 43 ? 7.147 19.756 37.788 1.00 12.11 42 ASP C N 1
ATOM 1668 C CA . ASP C 1 43 ? 6.835 20.632 36.679 1.00 12.33 42 ASP C CA 1
ATOM 1669 C C . ASP C 1 43 ? 7.760 21.822 36.646 1.00 11.60 42 ASP C C 1
ATOM 1670 O O . ASP C 1 43 ? 8.110 22.377 37.716 1.00 9.99 42 ASP C O 1
ATOM 1675 N N . ALA C 1 44 ? 8.158 22.222 35.443 1.00 10.17 43 ALA C N 1
ATOM 1676 C CA . ALA C 1 44 ? 9.035 23.402 35.270 1.00 10.33 43 ALA C CA 1
ATOM 1677 C C . ALA C 1 44 ? 8.180 24.611 34.885 1.00 10.46 43 ALA C C 1
ATOM 1678 O O . ALA C 1 44 ? 7.527 24.584 33.865 1.00 10.36 43 ALA C O 1
ATOM 1680 N N . HIS C 1 45 ? 8.232 25.654 35.707 1.00 10.33 44 HIS C N 1
ATOM 1681 C CA . HIS C 1 45 ? 7.652 26.961 35.396 1.00 11.99 44 HIS C CA 1
ATOM 1682 C C . HIS C 1 45 ? 8.733 27.787 34.781 1.00 11.17 44 HIS C C 1
ATOM 1683 O O . HIS C 1 45 ? 9.683 28.187 35.474 1.00 11.40 44 HIS C O 1
ATOM 1690 N N . VAL C 1 46 ? 8.641 27.902 33.459 1.00 11.57 45 VAL C N 1
ATOM 1691 C CA . VAL C 1 46 ? 9.633 28.552 32.635 1.00 10.85 45 VAL C CA 1
ATOM 1692 C C . VAL C 1 46 ? 9.266 30.035 32.425 1.00 11.60 45 VAL C C 1
ATOM 1693 O O . VAL C 1 46 ? 8.116 30.332 32.218 1.00 10.56 45 VAL C O 1
ATOM 1697 N N . GLU C 1 47 ? 10.260 30.936 32.463 1.00 11.89 46 GLU C N 1
ATOM 1698 C CA . GLU C 1 47 ? 10.082 32.325 32.029 1.00 12.49 46 GLU C CA 1
ATOM 1699 C C . GLU C 1 47 ? 11.082 32.684 30.973 1.00 11.87 46 GLU C C 1
ATOM 1700 O O . GLU C 1 47 ? 12.280 32.414 31.130 1.00 13.78 46 GLU C O 1
ATOM 1706 N N . ILE C 1 48 ? 10.597 33.241 29.874 1.00 11.06 47 ILE C N 1
ATOM 1707 C CA . ILE C 1 48 ? 11.439 33.648 28.764 1.00 10.15 47 ILE C CA 1
ATOM 1708 C C . ILE C 1 48 ? 11.433 35.191 28.665 1.00 10.99 47 ILE C C 1
ATOM 1709 O O . ILE C 1 48 ? 10.379 35.820 28.791 1.00 8.78 47 ILE C O 1
ATOM 1714 N N . THR C 1 49 ? 12.627 35.771 28.600 1.00 10.55 48 THR C N 1
ATOM 1715 C CA . THR C 1 49 ? 12.799 37.231 28.367 1.00 11.62 48 THR C CA 1
ATOM 1716 C C . THR C 1 49 ? 13.416 37.352 26.991 1.00 11.00 48 THR C C 1
ATOM 1717 O O . THR C 1 49 ? 14.356 36.635 26.692 1.00 9.85 48 THR C O 1
ATOM 1721 N N . ILE C 1 50 ? 12.897 38.283 26.210 1.00 10.85 49 ILE C N 1
ATOM 1722 C CA . ILE C 1 50 ? 13.337 38.566 24.873 1.00 11.72 49 ILE C CA 1
ATOM 1723 C C . ILE C 1 50 ? 14.065 39.906 24.812 1.00 12.09 49 ILE C C 1
ATOM 1724 O O . ILE C 1 50 ? 13.546 40.913 25.310 1.00 11.18 49 ILE C O 1
ATOM 1729 N N . TYR C 1 51 ? 15.255 39.882 24.206 1.00 10.42 50 TYR C N 1
ATOM 1730 C CA . TYR C 1 51 ? 16.153 41.021 24.102 1.00 11.09 50 TYR C CA 1
ATOM 1731 C C . TYR C 1 51 ? 16.224 41.455 22.667 1.00 12.10 50 TYR C C 1
ATOM 1732 O O . TYR C 1 51 ? 16.025 40.639 21.730 1.00 11.99 50 TYR C O 1
ATOM 1741 N N . TYR C 1 52 ? 16.495 42.743 22.497 1.00 12.82 51 TYR C N 1
ATOM 1742 C CA . TYR C 1 52 ? 16.491 43.417 21.215 1.00 13.51 51 TYR C CA 1
ATOM 1743 C C . TYR C 1 52 ? 17.728 44.242 21.047 1.00 13.82 51 TYR C C 1
ATOM 1744 O O . TYR C 1 52 ? 18.432 44.508 22.017 1.00 13.55 51 TYR C O 1
ATOM 1753 N N . SER C 1 53 ? 17.971 44.721 19.824 1.00 15.05 52 SER C N 1
ATOM 1754 C CA . SER C 1 53 ? 19.166 45.500 19.597 1.00 16.61 52 SER C CA 1
ATOM 1755 C C . SER C 1 53 ? 18.976 46.994 19.960 1.00 17.06 52 SER C C 1
ATOM 1756 O O . SER C 1 53 ? 19.922 47.722 20.181 1.00 16.39 52 SER C O 1
ATOM 1759 N N . ASP C 1 54 ? 17.739 47.442 20.049 1.00 18.05 53 ASP C N 1
ATOM 1760 C CA . ASP C 1 54 ? 17.529 48.863 20.134 1.00 20.14 53 ASP C CA 1
ATOM 1761 C C . ASP C 1 54 ? 16.416 49.277 21.116 1.00 20.34 53 ASP C C 1
ATOM 1762 O O . ASP C 1 54 ? 15.913 50.398 21.008 1.00 20.91 53 ASP C O 1
ATOM 1767 N N . LYS C 1 55 ? 16.049 48.400 22.058 1.00 18.32 54 LYS C N 1
ATOM 1768 C CA . LYS C 1 55 ? 14.961 48.688 23.012 1.00 17.84 54 LYS C CA 1
ATOM 1769 C C . LYS C 1 55 ? 15.033 47.742 24.196 1.00 17.12 54 LYS C C 1
ATOM 1770 O O . LYS C 1 55 ? 15.725 46.740 24.092 1.00 15.51 54 LYS C O 1
ATOM 1776 N N . GLU C 1 56 ? 14.331 48.048 25.310 1.00 14.76 55 GLU C N 1
ATOM 1777 C CA . GLU C 1 56 ? 14.490 47.283 26.519 1.00 14.41 55 GLU C CA 1
ATOM 1778 C C . GLU C 1 56 ? 13.930 45.872 26.299 1.00 13.51 55 GLU C C 1
ATOM 1779 O O . GLU C 1 56 ? 13.070 45.672 25.413 1.00 12.31 55 GLU C O 1
ATOM 1785 N N . PRO C 1 57 ? 14.374 44.890 27.118 1.00 13.41 56 PRO C N 1
ATOM 1786 C CA . PRO C 1 57 ? 13.869 43.530 26.913 1.00 13.19 56 PRO C CA 1
ATOM 1787 C C . PRO C 1 57 ? 12.352 43.429 27.229 1.00 13.00 56 PRO C C 1
ATOM 1788 O O . PRO C 1 57 ? 11.821 44.283 27.922 1.00 12.47 56 PRO C O 1
ATOM 1792 N N . VAL C 1 58 ? 11.678 42.426 26.709 1.00 12.23 57 VAL C N 1
ATOM 1793 C CA . VAL C 1 58 ? 10.282 42.172 27.023 1.00 13.54 57 VAL C CA 1
ATOM 1794 C C . VAL C 1 58 ? 10.085 40.786 27.678 1.00 14.91 57 VAL C C 1
ATOM 1795 O O . VAL C 1 58 ? 10.681 39.765 27.213 1.00 12.09 57 VAL C O 1
ATOM 1799 N N . GLY C 1 59 ? 9.243 40.749 28.721 1.00 13.93 58 GLY C N 1
ATOM 1800 C CA . GLY C 1 59 ? 8.940 39.509 29.400 1.00 15.49 58 GLY C CA 1
ATOM 1801 C C . GLY C 1 59 ? 8.454 39.777 30.799 1.00 15.98 58 GLY C C 1
ATOM 1802 O O . GLY C 1 59 ? 8.320 40.890 31.171 1.00 18.41 58 GLY C O 1
ATOM 1803 N N . PRO C 1 60 ? 8.247 38.735 31.604 1.00 16.78 59 PRO C N 1
ATOM 1804 C CA . PRO C 1 60 ? 8.494 37.350 31.215 1.00 15.45 59 PRO C CA 1
ATOM 1805 C C . PRO C 1 60 ? 7.312 36.743 30.450 1.00 15.39 59 PRO C C 1
ATOM 1806 O O . PRO C 1 60 ? 6.116 37.028 30.733 1.00 14.24 59 PRO C O 1
ATOM 1810 N N . TYR C 1 61 ? 7.654 35.934 29.457 1.00 14.05 60 TYR C N 1
ATOM 1811 C CA . TYR C 1 61 ? 6.726 35.042 28.828 1.00 14.51 60 TYR C CA 1
ATOM 1812 C C . TYR C 1 61 ? 6.784 33.777 29.651 1.00 14.65 60 TYR C C 1
ATOM 1813 O O . TYR C 1 61 ? 7.861 33.250 29.904 1.00 15.32 60 TYR C O 1
ATOM 1822 N N . ARG C 1 62 ? 5.637 33.323 30.125 1.00 13.99 61 ARG C N 1
ATOM 1823 C CA . ARG C 1 62 ? 5.548 32.178 31.060 1.00 13.69 61 ARG C CA 1
ATOM 1824 C C . ARG C 1 62 ? 4.916 30.979 30.371 1.00 13.99 61 ARG C C 1
ATOM 1825 O O . ARG C 1 62 ? 4.004 31.143 29.533 1.00 13.95 61 ARG C O 1
ATOM 1833 N N . LEU C 1 63 ? 5.411 29.781 30.705 1.00 13.51 62 LEU C N 1
ATOM 1834 C CA . LEU C 1 63 ? 4.833 28.538 30.231 1.00 14.07 62 LEU C CA 1
ATOM 1835 C C . LEU C 1 63 ? 5.321 27.439 31.168 1.00 14.07 62 LEU C C 1
ATOM 1836 O O . LEU C 1 63 ? 6.315 27.626 31.901 1.00 14.49 62 LEU C O 1
ATOM 1841 N N . THR C 1 64 ? 4.618 26.306 31.151 1.00 13.67 63 THR C N 1
ATOM 1842 C CA . THR C 1 64 ? 4.986 25.166 31.966 1.00 14.21 63 THR C CA 1
ATOM 1843 C C . THR C 1 64 ? 5.387 24.028 31.087 1.00 13.30 63 THR C C 1
ATOM 1844 O O . THR C 1 64 ? 4.709 23.730 30.090 1.00 12.47 63 THR C O 1
ATOM 1848 N N . VAL C 1 65 ? 6.500 23.371 31.448 1.00 12.39 64 VAL C N 1
ATOM 1849 C CA . VAL C 1 65 ? 6.842 22.078 30.854 1.00 12.12 64 VAL C CA 1
ATOM 1850 C C . VAL C 1 65 ? 6.644 21.015 31.985 1.00 13.05 64 VAL C C 1
ATOM 1851 O O . VAL C 1 65 ? 7.408 21.003 32.988 1.00 11.19 64 VAL C O 1
ATOM 1855 N N . PRO C 1 66 ? 5.596 20.170 31.872 1.00 12.38 65 PRO C N 1
ATOM 1856 C CA . PRO C 1 66 ? 5.317 19.269 32.970 1.00 12.92 65 PRO C CA 1
ATOM 1857 C C . PRO C 1 66 ? 6.434 18.285 33.210 1.00 12.53 65 PRO C C 1
ATOM 1858 O O . PRO C 1 66 ? 7.289 18.138 32.367 1.00 10.68 65 PRO C O 1
ATOM 1862 N N . ALA C 1 67 ? 6.445 17.682 34.416 1.00 12.77 66 ALA C N 1
ATOM 1863 C CA . ALA C 1 67 ? 7.391 16.607 34.810 1.00 11.72 66 ALA C CA 1
ATOM 1864 C C . ALA C 1 67 ? 7.458 15.567 33.711 1.00 11.12 66 ALA C C 1
ATOM 1865 O O . ALA C 1 67 ? 6.429 15.233 33.148 1.00 9.53 66 ALA C O 1
ATOM 1867 N N . ARG C 1 68 ? 8.674 15.161 33.332 1.00 11.93 67 ARG C N 1
ATOM 1868 C CA . ARG C 1 68 ? 8.906 14.060 32.394 1.00 11.28 67 ARG C CA 1
ATOM 1869 C C . ARG C 1 68 ? 8.279 14.309 31.040 1.00 11.74 67 ARG C C 1
ATOM 1870 O O . ARG C 1 68 ? 7.640 13.395 30.487 1.00 11.54 67 ARG C O 1
ATOM 1878 N N . ARG C 1 69 ? 8.443 15.531 30.517 1.00 11.52 68 ARG C N 1
ATOM 1879 C CA . ARG C 1 69 ? 7.846 15.942 29.276 1.00 11.63 68 ARG C CA 1
ATOM 1880 C C . ARG C 1 69 ? 8.790 16.851 28.510 1.00 12.85 68 ARG C C 1
ATOM 1881 O O . ARG C 1 69 ? 9.631 17.545 29.088 1.00 9.58 68 ARG C O 1
ATOM 1889 N N . THR C 1 70 ? 8.610 16.863 27.191 1.00 14.02 69 THR C N 1
ATOM 1890 C CA . THR C 1 70 ? 9.285 17.831 26.390 1.00 16.68 69 THR C CA 1
ATOM 1891 C C . THR C 1 70 ? 8.217 18.817 25.868 1.00 18.68 69 THR C C 1
ATOM 1892 O O . THR C 1 70 ? 7.013 18.525 25.854 1.00 18.87 69 THR C O 1
ATOM 1896 N N . LYS C 1 71 ? 8.649 20.003 25.504 1.00 18.88 70 LYS C N 1
ATOM 1897 C CA . LYS C 1 71 ? 7.767 20.974 24.883 1.00 21.60 70 LYS C CA 1
ATOM 1898 C C . LYS C 1 71 ? 8.536 21.740 23.786 1.00 21.48 70 LYS C C 1
ATOM 1899 O O . LYS C 1 71 ? 9.686 22.174 24.026 1.00 19.39 70 LYS C O 1
ATOM 1905 N N . HIS C 1 72 ? 7.913 21.865 22.620 1.00 23.14 71 HIS C N 1
ATOM 1906 C CA . HIS C 1 72 ? 8.367 22.724 21.498 1.00 26.62 71 HIS C CA 1
ATOM 1907 C C . HIS C 1 72 ? 7.730 24.074 21.586 1.00 26.55 71 HIS C C 1
ATOM 1908 O O . HIS C 1 72 ? 6.488 24.198 21.635 1.00 28.24 71 HIS C O 1
ATOM 1915 N N . VAL C 1 73 ? 8.552 25.106 21.689 1.00 25.73 72 VAL C N 1
ATOM 1916 C CA . VAL C 1 73 ? 8.037 26.442 21.822 1.00 25.39 72 VAL C CA 1
ATOM 1917 C C . VAL C 1 73 ? 8.366 27.251 20.532 1.00 25.57 72 VAL C C 1
ATOM 1918 O O . VAL C 1 73 ? 9.530 27.489 20.220 1.00 22.66 72 VAL C O 1
ATOM 1922 N N . ARG C 1 74 ? 7.329 27.613 19.780 1.00 26.08 73 ARG C N 1
ATOM 1923 C CA . ARG C 1 74 ? 7.489 28.489 18.632 1.00 27.81 73 ARG C CA 1
ATOM 1924 C C . ARG C 1 74 ? 7.489 29.940 19.135 1.00 26.43 73 ARG C C 1
ATOM 1925 O O . ARG C 1 74 ? 6.555 30.369 19.809 1.00 24.95 73 ARG C O 1
ATOM 1933 N N . PHE C 1 75 ? 8.572 30.653 18.844 1.00 26.00 74 PHE C N 1
ATOM 1934 C CA . PHE C 1 75 ? 8.704 32.066 19.241 1.00 27.62 74 PHE C CA 1
ATOM 1935 C C . PHE C 1 75 ? 7.585 32.899 18.612 1.00 28.24 74 PHE C C 1
ATOM 1936 O O . PHE C 1 75 ? 7.098 33.885 19.166 1.00 28.05 74 PHE C O 1
ATOM 1944 N N . ASN C 1 76 ? 7.167 32.425 17.455 1.00 29.63 75 ASN C N 1
ATOM 1945 C CA . ASN C 1 76 ? 6.087 32.987 16.673 1.00 31.78 75 ASN C CA 1
ATOM 1946 C C . ASN C 1 76 ? 4.747 32.958 17.453 1.00 31.54 75 ASN C C 1
ATOM 1947 O O . ASN C 1 76 ? 3.866 33.796 17.235 1.00 32.34 75 ASN C O 1
ATOM 1952 N N . ASP C 1 77 ? 4.585 31.999 18.366 1.00 30.32 76 ASP C N 1
ATOM 1953 C CA . ASP C 1 77 ? 3.339 31.877 19.114 1.00 30.37 76 ASP C CA 1
ATOM 1954 C C . ASP C 1 77 ? 3.426 32.481 20.497 1.00 29.83 76 ASP C C 1
ATOM 1955 O O . ASP C 1 77 ? 2.500 32.353 21.256 1.00 30.88 76 ASP C O 1
ATOM 1960 N N . LEU C 1 78 ? 4.546 33.082 20.872 1.00 27.86 77 LEU C N 1
ATOM 1961 C CA . LEU C 1 78 ? 4.624 33.779 22.150 1.00 27.33 77 LEU C CA 1
ATOM 1962 C C . LEU C 1 78 ? 4.053 35.166 21.984 1.00 27.40 77 LEU C C 1
ATOM 1963 O O . LEU C 1 78 ? 4.618 35.961 21.224 1.00 27.77 77 LEU C O 1
ATOM 1968 N N . ASN C 1 79 ? 2.953 35.479 22.668 1.00 27.56 78 ASN C N 1
ATOM 1969 C CA . ASN C 1 79 ? 2.303 36.771 22.418 1.00 27.88 78 ASN C CA 1
ATOM 1970 C C . ASN C 1 79 ? 1.723 37.417 23.624 1.00 26.95 78 ASN C C 1
ATOM 1971 O O . ASN C 1 79 ? 1.009 38.398 23.529 1.00 26.03 78 ASN C O 1
ATOM 1976 N N . ASP C 1 80 ? 2.050 36.862 24.780 1.00 26.22 79 ASP C N 1
ATOM 1977 C CA . ASP C 1 80 ? 1.712 37.497 26.036 1.00 26.12 79 ASP C CA 1
ATOM 1978 C C . ASP C 1 80 ? 3.004 37.549 26.863 1.00 24.97 79 ASP C C 1
ATOM 1979 O O . ASP C 1 80 ? 3.504 36.502 27.237 1.00 25.74 79 ASP C O 1
ATOM 1984 N N . PRO C 1 81 ? 3.509 38.743 27.220 1.00 24.82 80 PRO C N 1
ATOM 1985 C CA . PRO C 1 81 ? 2.933 40.090 27.117 1.00 24.00 80 PRO C CA 1
ATOM 1986 C C . PRO C 1 81 ? 2.702 40.714 25.731 1.00 24.73 80 PRO C C 1
ATOM 1987 O O . PRO C 1 81 ? 1.795 41.558 25.571 1.00 24.77 80 PRO C O 1
ATOM 1991 N N . ALA C 1 82 ? 3.457 40.307 24.722 1.00 24.07 81 ALA C N 1
ATOM 1992 C CA . ALA C 1 82 ? 3.312 40.936 23.407 1.00 23.45 81 ALA C CA 1
ATOM 1993 C C . ALA C 1 82 ? 3.826 39.960 22.365 1.00 23.02 81 ALA C C 1
ATOM 1994 O O . ALA C 1 82 ? 4.665 39.159 22.694 1.00 22.28 81 ALA C O 1
ATOM 1996 N N . PRO C 1 83 ? 3.286 39.985 21.121 1.00 22.90 82 PRO C N 1
ATOM 1997 C CA . PRO C 1 83 ? 3.943 39.222 20.046 1.00 22.03 82 PRO C CA 1
ATOM 1998 C C . PRO C 1 83 ? 5.351 39.793 19.766 1.00 21.43 82 PRO C C 1
ATOM 1999 O O . PRO C 1 83 ? 5.583 40.985 19.970 1.00 21.15 82 PRO C O 1
ATOM 2003 N N . ILE C 1 84 ? 6.284 38.922 19.369 1.00 20.67 83 ILE C N 1
ATOM 2004 C CA . ILE C 1 84 ? 7.615 39.340 18.983 1.00 20.42 83 ILE C CA 1
ATOM 2005 C C . ILE C 1 84 ? 7.527 39.811 17.539 1.00 21.50 83 ILE C C 1
ATOM 2006 O O . ILE C 1 84 ? 6.945 39.090 16.701 1.00 22.06 83 ILE C O 1
ATOM 2011 N N . PRO C 1 85 ? 8.074 41.001 17.239 1.00 22.33 84 PRO C N 1
ATOM 2012 C CA . PRO C 1 85 ? 8.067 41.486 15.844 1.00 23.93 84 PRO C CA 1
ATOM 2013 C C . PRO C 1 85 ? 8.779 40.539 14.847 1.00 25.52 84 PRO C C 1
ATOM 2014 O O . PRO C 1 85 ? 9.750 39.867 15.212 1.00 24.23 84 PRO C O 1
ATOM 2018 N N . HIS C 1 86 ? 8.290 40.494 13.599 1.00 26.71 85 HIS C N 1
ATOM 2019 C CA . HIS C 1 86 ? 8.919 39.684 12.553 1.00 28.17 85 HIS C CA 1
ATOM 2020 C C . HIS C 1 86 ? 10.074 40.503 11.976 1.00 28.68 85 HIS C C 1
ATOM 2021 O O . HIS C 1 86 ? 10.177 41.704 12.227 1.00 28.62 85 HIS C O 1
ATOM 2028 N N . ASP C 1 87 ? 10.953 39.859 11.216 1.00 29.07 86 ASP C N 1
ATOM 2029 C CA . ASP C 1 87 ? 12.013 40.555 10.553 1.00 30.20 86 ASP C CA 1
ATOM 2030 C C . ASP C 1 87 ? 12.802 41.388 11.544 1.00 29.77 86 ASP C C 1
ATOM 2031 O O . ASP C 1 87 ? 13.248 42.477 11.218 1.00 30.58 86 ASP C O 1
ATOM 2036 N N . THR C 1 88 ? 12.962 40.895 12.766 1.00 28.66 87 THR C N 1
ATOM 2037 C CA . THR C 1 88 ? 13.712 41.613 13.800 1.00 27.40 87 THR C CA 1
ATOM 2038 C C . THR C 1 88 ? 14.629 40.625 14.505 1.00 26.92 87 THR C C 1
ATOM 2039 O O . THR C 1 88 ? 14.199 39.507 14.856 1.00 26.69 87 THR C O 1
ATOM 2043 N N . ASP C 1 89 ? 15.893 41.023 14.681 1.00 25.55 88 ASP C N 1
ATOM 2044 C CA . ASP C 1 89 ? 16.852 40.187 15.416 1.00 25.98 88 ASP C CA 1
ATOM 2045 C C . ASP C 1 89 ? 16.596 40.311 16.916 1.00 23.13 88 ASP C C 1
ATOM 2046 O O . ASP C 1 89 ? 16.392 41.410 17.435 1.00 23.99 88 ASP C O 1
ATOM 2051 N N . PHE C 1 90 ? 16.638 39.190 17.599 1.00 20.77 89 PHE C N 1
ATOM 2052 C CA . PHE C 1 90 ? 16.383 39.170 19.047 1.00 18.40 89 PHE C CA 1
ATOM 2053 C C . PHE C 1 90 ? 17.192 38.038 19.696 1.00 16.73 89 PHE C C 1
ATOM 2054 O O . PHE C 1 90 ? 17.854 37.278 19.020 1.00 17.55 89 PHE C O 1
ATOM 2062 N N . ALA C 1 91 ? 17.101 37.924 21.000 1.00 14.10 90 ALA C N 1
ATOM 2063 C CA . ALA C 1 91 ? 17.871 36.971 21.745 1.00 12.82 90 ALA C CA 1
ATOM 2064 C C . ALA C 1 91 ? 16.949 36.620 22.905 1.00 12.22 90 ALA C C 1
ATOM 2065 O O . ALA C 1 91 ? 16.037 37.378 23.208 1.00 11.34 90 ALA C O 1
ATOM 2067 N N . SER C 1 92 ? 17.092 35.446 23.493 1.00 11.59 91 SER C N 1
ATOM 2068 C CA . SER C 1 92 ? 16.215 35.097 24.625 1.00 12.93 91 SER C CA 1
ATOM 2069 C C . SER C 1 92 ? 17.067 34.576 25.802 1.00 13.25 91 SER C C 1
ATOM 2070 O O . SER C 1 92 ? 18.209 34.084 25.601 1.00 12.74 91 SER C O 1
ATOM 2073 N N . VAL C 1 93 ? 16.580 34.809 27.016 1.00 13.48 92 VAL C N 1
ATOM 2074 C CA . VAL C 1 93 ? 17.029 34.110 28.192 1.00 12.21 92 VAL C CA 1
ATOM 2075 C C . VAL C 1 93 ? 15.829 33.248 28.708 1.00 12.85 92 VAL C C 1
ATOM 2076 O O . VAL C 1 93 ? 14.684 33.714 28.788 1.00 11.46 92 VAL C O 1
ATOM 2080 N N . ILE C 1 94 ? 16.096 31.987 29.030 1.00 12.79 93 ILE C N 1
ATOM 2081 C CA . ILE C 1 94 ? 15.084 31.064 29.506 1.00 13.25 93 ILE C CA 1
ATOM 2082 C C . ILE C 1 94 ? 15.475 30.646 30.917 1.00 14.05 93 ILE C C 1
ATOM 2083 O O . ILE C 1 94 ? 16.569 30.075 31.127 1.00 14.58 93 ILE C O 1
ATOM 2088 N N . GLN C 1 95 ? 14.613 30.944 31.879 1.00 13.68 94 GLN C N 1
ATOM 2089 C CA . GLN C 1 95 ? 14.871 30.623 33.309 1.00 14.33 94 GLN C CA 1
ATOM 2090 C C . GLN C 1 95 ? 13.806 29.619 33.797 1.00 13.37 94 GLN C C 1
ATOM 2091 O O . GLN C 1 95 ? 12.705 29.627 33.296 1.00 15.02 94 GLN C O 1
ATOM 2097 N N . SER C 1 96 ? 14.158 28.737 34.724 1.00 12.82 95 SER C N 1
ATOM 2098 C CA . SER C 1 96 ? 13.228 27.710 35.207 1.00 12.25 95 SER C CA 1
ATOM 2099 C C . SER C 1 96 ? 13.452 27.545 36.734 1.00 12.09 95 SER C C 1
ATOM 2100 O O . SER C 1 96 ? 14.533 27.860 37.214 1.00 10.61 95 SER C O 1
ATOM 2103 N N . ASN C 1 97 ? 12.433 27.124 37.488 1.00 11.50 96 ASN C N 1
ATOM 2104 C CA . ASN C 1 97 ? 12.619 26.776 38.939 1.00 11.65 96 ASN C CA 1
ATOM 2105 C C . ASN C 1 97 ? 13.437 25.460 39.101 1.00 11.19 96 ASN C C 1
ATOM 2106 O O . ASN C 1 97 ? 14.103 25.248 40.112 1.00 11.57 96 ASN C O 1
ATOM 2111 N N . VAL C 1 98 ? 13.361 24.563 38.095 1.00 11.01 97 VAL C N 1
ATOM 2112 C CA . VAL C 1 98 ? 13.986 23.242 38.151 1.00 9.79 97 VAL C CA 1
ATOM 2113 C C . VAL C 1 98 ? 14.804 23.070 36.880 1.00 10.46 97 VAL C C 1
ATOM 2114 O O . VAL C 1 98 ? 14.519 23.714 35.864 1.00 11.20 97 VAL C O 1
ATOM 2118 N N . PRO C 1 99 ? 15.862 22.241 36.934 1.00 11.47 98 PRO C N 1
ATOM 2119 C CA . PRO C 1 99 ? 16.711 22.060 35.721 1.00 11.82 98 PRO C CA 1
ATOM 2120 C C . PRO C 1 99 ? 15.947 21.558 34.511 1.00 11.04 98 PRO C C 1
ATOM 2121 O O . PRO C 1 99 ? 15.081 20.634 34.595 1.00 11.58 98 PRO C O 1
ATOM 2125 N N . ILE C 1 100 ? 16.261 22.150 33.370 1.00 10.29 99 ILE C N 1
ATOM 2126 C CA . ILE C 1 100 ? 15.670 21.696 32.100 1.00 11.32 99 ILE C CA 1
ATOM 2127 C C . ILE C 1 100 ? 16.759 21.649 31.060 1.00 10.68 99 ILE C C 1
ATOM 2128 O O . ILE C 1 100 ? 17.828 22.217 31.260 1.00 10.82 99 ILE C O 1
ATOM 2133 N N . VAL C 1 101 ? 16.500 20.993 29.941 1.00 11.27 100 VAL C N 1
ATOM 2134 C CA . VAL C 1 101 ? 17.456 21.013 28.828 1.00 11.25 100 VAL C CA 1
ATOM 2135 C C . VAL C 1 101 ? 16.808 21.791 27.705 1.00 12.58 100 VAL C C 1
ATOM 2136 O O . VAL C 1 101 ? 15.681 21.572 27.396 1.00 11.61 100 VAL C O 1
ATOM 2140 N N . VAL C 1 102 ? 17.548 22.711 27.087 1.00 13.95 101 VAL C N 1
ATOM 2141 C CA . VAL C 1 102 ? 17.009 23.582 26.032 1.00 15.73 101 VAL C CA 1
ATOM 2142 C C . VAL C 1 102 ? 17.851 23.476 24.770 1.00 18.18 101 VAL C C 1
ATOM 2143 O O . VAL C 1 102 ? 19.078 23.588 24.840 1.00 17.44 101 VAL C O 1
ATOM 2147 N N . GLN C 1 103 ? 17.186 23.231 23.647 1.00 20.88 102 GLN C N 1
ATOM 2148 C CA . GLN C 1 103 ? 17.790 23.206 22.303 1.00 24.57 102 GLN C CA 1
ATOM 2149 C C . GLN C 1 103 ? 17.049 24.215 21.423 1.00 25.53 102 GLN C C 1
ATOM 2150 O O . GLN C 1 103 ? 15.814 24.326 21.453 1.00 25.56 102 GLN C O 1
ATOM 2156 N N . HIS C 1 104 ? 17.800 24.946 20.628 1.00 28.10 103 HIS C N 1
ATOM 2157 C CA . HIS C 1 104 ? 17.218 25.909 19.714 1.00 32.06 103 HIS C CA 1
ATOM 2158 C C . HIS C 1 104 ? 17.427 25.395 18.298 1.00 33.30 103 HIS C C 1
ATOM 2159 O O . HIS C 1 104 ? 18.571 25.104 17.894 1.00 32.94 103 HIS C O 1
ATOM 2166 N N . THR C 1 105 ? 16.324 25.236 17.561 1.00 35.21 104 THR C N 1
ATOM 2167 C CA . THR C 1 105 ? 16.386 24.797 16.154 1.00 37.69 104 THR C CA 1
ATOM 2168 C C . THR C 1 105 ? 15.625 25.785 15.286 1.00 38.79 104 THR C C 1
ATOM 2169 O O . THR C 1 105 ? 16.197 26.822 14.912 1.00 40.78 104 THR C O 1
ATOM 2173 N N . SER D 1 2 ? 50.022 35.718 25.999 1.00 48.30 1 SER D N 1
ATOM 2174 C CA . SER D 1 2 ? 49.456 35.324 27.340 1.00 48.60 1 SER D CA 1
ATOM 2175 C C . SER D 1 2 ? 47.999 34.805 27.250 1.00 47.47 1 SER D C 1
ATOM 2176 O O . SER D 1 2 ? 47.265 34.707 28.251 1.00 48.02 1 SER D O 1
ATOM 2179 N N . LEU D 1 3 ? 47.584 34.449 26.046 1.00 45.57 2 LEU D N 1
ATOM 2180 C CA . LEU D 1 3 ? 46.228 33.972 25.895 1.00 44.03 2 LEU D CA 1
ATOM 2181 C C . LEU D 1 3 ? 46.259 32.458 25.931 1.00 42.23 2 LEU D C 1
ATOM 2182 O O . LEU D 1 3 ? 46.931 31.820 25.132 1.00 42.30 2 LEU D O 1
ATOM 2187 N N . SER D 1 4 ? 45.569 31.879 26.900 1.00 40.80 3 SER D N 1
ATOM 2188 C CA . SER D 1 4 ? 45.360 30.441 26.885 1.00 38.17 3 SER D CA 1
ATOM 2189 C C . SER D 1 4 ? 43.864 30.268 26.769 1.00 36.17 3 SER D C 1
ATOM 2190 O O . SER D 1 4 ? 43.107 30.800 27.600 1.00 37.01 3 SER D O 1
ATOM 2193 N N . ILE D 1 5 ? 43.432 29.601 25.703 1.00 32.51 4 ILE D N 1
ATOM 2194 C CA . ILE D 1 5 ? 41.998 29.296 25.508 1.00 29.44 4 ILE D CA 1
ATOM 2195 C C . ILE D 1 5 ? 41.801 27.939 24.817 1.00 25.53 4 ILE D C 1
ATOM 2196 O O . ILE D 1 5 ? 42.559 27.575 23.906 1.00 24.39 4 ILE D O 1
ATOM 2201 N N . GLY D 1 6 ? 40.809 27.182 25.277 1.00 21.96 5 GLY D N 1
ATOM 2202 C CA . GLY D 1 6 ? 40.508 25.859 24.709 1.00 18.02 5 GLY D CA 1
ATOM 2203 C C . GLY D 1 6 ? 40.954 24.780 25.658 1.00 16.23 5 GLY D C 1
ATOM 2204 O O . GLY D 1 6 ? 41.050 25.005 26.868 1.00 14.34 5 GLY D O 1
ATOM 2205 N N . ARG D 1 7 ? 41.130 23.582 25.134 1.00 14.05 6 ARG D N 1
ATOM 2206 C CA . ARG D 1 7 ? 41.647 22.480 25.926 1.00 14.87 6 ARG D CA 1
ATOM 2207 C C . ARG D 1 7 ? 42.496 21.602 25.068 1.00 13.66 6 ARG D C 1
ATOM 2208 O O . ARG D 1 7 ? 42.545 21.785 23.863 1.00 12.25 6 ARG D O 1
ATOM 2216 N N . THR D 1 8 ? 43.139 20.655 25.706 1.00 12.25 7 THR D N 1
ATOM 2217 C CA . THR D 1 8 ? 44.075 19.771 25.059 1.00 13.68 7 THR D CA 1
ATOM 2218 C C . THR D 1 8 ? 43.430 18.498 24.526 1.00 14.69 7 THR D C 1
ATOM 2219 O O . THR D 1 8 ? 44.119 17.694 23.875 1.00 15.80 7 THR D O 1
ATOM 2223 N N . CYS D 1 9 ? 42.135 18.281 24.797 1.00 16.99 8 CYS D N 1
ATOM 2224 C CA . CYS D 1 9 ? 41.480 17.049 24.314 1.00 15.97 8 CYS D CA 1
ATOM 2225 C C . CYS D 1 9 ? 40.103 17.308 23.778 1.00 14.68 8 CYS D C 1
ATOM 2226 O O . CYS D 1 9 ? 39.312 17.905 24.493 1.00 13.47 8 CYS D O 1
ATOM 2229 N N . TRP D 1 10 ? 39.811 16.836 22.548 1.00 12.99 9 TRP D N 1
ATOM 2230 C CA . TRP D 1 10 ? 38.502 17.084 21.942 1.00 12.69 9 TRP D CA 1
ATOM 2231 C C . TRP D 1 10 ? 38.015 15.803 21.295 1.00 13.54 9 TRP D C 1
ATOM 2232 O O . TRP D 1 10 ? 38.811 15.047 20.769 1.00 12.91 9 TRP D O 1
ATOM 2243 N N . ALA D 1 11 ? 36.703 15.550 21.320 1.00 13.81 10 ALA D N 1
ATOM 2244 C CA . ALA D 1 11 ? 36.202 14.371 20.643 1.00 13.53 10 ALA D CA 1
ATOM 2245 C C . ALA D 1 11 ? 35.083 14.775 19.689 1.00 14.52 10 ALA D C 1
ATOM 2246 O O . ALA D 1 11 ? 34.199 15.578 20.027 1.00 13.83 10 ALA D O 1
ATOM 2248 N N . ILE D 1 12 ? 35.163 14.285 18.446 1.00 15.44 11 ILE D N 1
ATOM 2249 C CA . ILE D 1 12 ? 34.074 14.519 17.505 1.00 17.01 11 ILE D CA 1
ATOM 2250 C C . ILE D 1 12 ? 33.435 13.176 17.174 1.00 18.54 11 ILE D C 1
ATOM 2251 O O . ILE D 1 12 ? 34.108 12.327 16.599 1.00 16.27 11 ILE D O 1
ATOM 2256 N N . ALA D 1 13 ? 32.163 12.969 17.581 1.00 20.91 12 ALA D N 1
ATOM 2257 C CA . ALA D 1 13 ? 31.505 11.656 17.426 1.00 23.54 12 ALA D CA 1
ATOM 2258 C C . ALA D 1 13 ? 31.000 11.306 15.994 1.00 25.41 12 ALA D C 1
ATOM 2259 O O . ALA D 1 13 ? 30.606 10.127 15.764 1.00 26.91 12 ALA D O 1
ATOM 2261 N N . GLU D 1 14 ? 31.011 12.286 15.078 1.00 27.71 13 GLU D N 1
ATOM 2262 C CA . GLU D 1 14 ? 30.623 12.141 13.659 1.00 28.28 13 GLU D CA 1
ATOM 2263 C C . GLU D 1 14 ? 31.819 12.338 12.720 1.00 29.25 13 GLU D C 1
ATOM 2264 O O . GLU D 1 14 ? 32.842 12.921 13.099 1.00 30.18 13 GLU D O 1
ATOM 2270 N N . GLY D 1 15 ? 31.693 11.837 11.499 1.00 27.65 14 GLY D N 1
ATOM 2271 C CA . GLY D 1 15 ? 32.764 11.848 10.522 1.00 27.65 14 GLY D CA 1
ATOM 2272 C C . GLY D 1 15 ? 32.236 11.094 9.307 1.00 27.68 14 GLY D C 1
ATOM 2273 O O . GLY D 1 15 ? 31.812 9.967 9.428 1.00 26.10 14 GLY D O 1
ATOM 2274 N N . TYR D 1 16 ? 32.247 11.746 8.148 1.00 29.54 15 TYR D N 1
ATOM 2275 C CA . TYR D 1 16 ? 31.878 11.088 6.888 1.00 32.00 15 TYR D CA 1
ATOM 2276 C C . TYR D 1 16 ? 32.642 11.772 5.722 1.00 32.98 15 TYR D C 1
ATOM 2277 O O . TYR D 1 16 ? 32.614 12.999 5.584 1.00 32.53 15 TYR D O 1
ATOM 2286 N N . ILE D 1 17 ? 33.361 10.986 4.923 1.00 33.80 16 ILE D N 1
ATOM 2287 C CA . ILE D 1 17 ? 33.912 11.472 3.656 1.00 35.52 16 ILE D CA 1
ATOM 2288 C C . ILE D 1 17 ? 33.085 10.928 2.453 1.00 36.64 16 ILE D C 1
ATOM 2289 O O . ILE D 1 17 ? 33.021 9.727 2.231 1.00 36.42 16 ILE D O 1
ATOM 2294 N N . PRO D 1 18 ? 32.460 11.829 1.670 1.00 38.33 17 PRO D N 1
ATOM 2295 C CA . PRO D 1 18 ? 31.625 11.386 0.529 1.00 39.60 17 PRO D CA 1
ATOM 2296 C C . P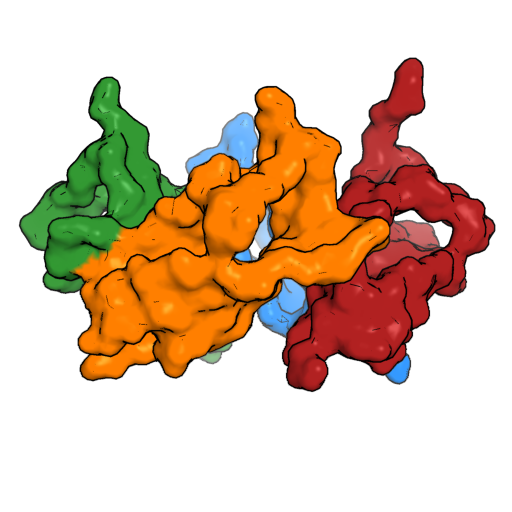RO D 1 18 ? 32.437 11.096 -0.714 1.00 39.91 17 PRO D C 1
ATOM 2297 O O . PRO D 1 18 ? 33.609 11.423 -0.759 1.00 40.13 17 PRO D O 1
ATOM 2301 N N . PRO D 1 19 ? 31.782 10.651 -1.787 1.00 38.94 18 PRO D N 1
ATOM 2302 C CA . PRO D 1 19 ? 32.468 10.657 -3.072 1.00 37.57 18 PRO D CA 1
ATOM 2303 C C . PRO D 1 19 ? 33.038 12.041 -3.517 1.00 36.90 18 PRO D C 1
ATOM 2304 O O . PRO D 1 19 ? 32.449 13.100 -3.248 1.00 35.51 18 PRO D O 1
ATOM 2308 N N . TYR D 1 20 ? 34.195 12.003 -4.186 1.00 35.39 19 TYR D N 1
ATOM 2309 C CA . TYR D 1 20 ? 34.703 13.147 -4.925 1.00 35.39 19 TYR D CA 1
ATOM 2310 C C . TYR D 1 20 ? 35.429 12.676 -6.176 1.00 34.70 19 TYR D C 1
ATOM 2311 O O . TYR D 1 20 ? 36.372 11.875 -6.104 1.00 34.56 19 TYR D O 1
ATOM 2320 N N . GLY D 1 21 ? 34.982 13.202 -7.305 1.00 33.77 20 GLY D N 1
ATOM 2321 C CA . GLY D 1 21 ? 35.311 12.670 -8.637 1.00 33.42 20 GLY D CA 1
ATOM 2322 C C . GLY D 1 21 ? 34.048 12.153 -9.325 1.00 32.68 20 GLY D C 1
ATOM 2323 O O . GLY D 1 21 ? 34.141 11.621 -10.435 1.00 32.41 20 GLY D O 1
ATOM 2324 N N . GLU D 1 32 ? 33.865 15.620 7.630 1.00 31.17 31 GLU D N 1
ATOM 2325 C CA . GLU D 1 32 ? 35.089 15.714 6.801 1.00 32.43 31 GLU D CA 1
ATOM 2326 C C . GLU D 1 32 ? 36.188 16.775 7.091 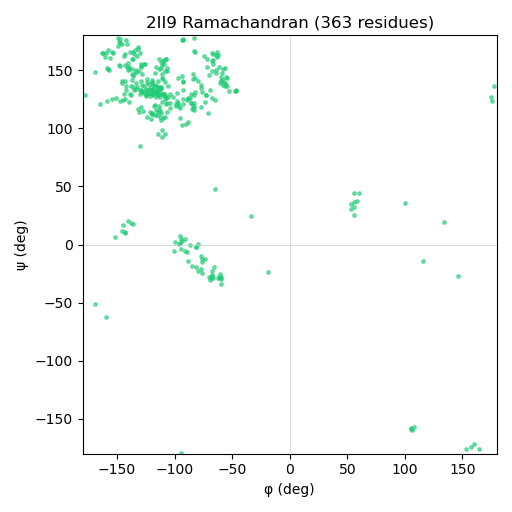1.00 31.35 31 GLU D C 1
ATOM 2327 O O . GLU D 1 32 ? 37.360 16.554 6.728 1.00 30.52 31 GLU D O 1
ATOM 2333 N N . THR D 1 33 ? 35.842 17.918 7.692 1.00 31.05 32 THR D N 1
ATOM 2334 C CA . THR D 1 33 ? 36.850 18.957 8.017 1.00 29.82 32 THR D CA 1
ATOM 2335 C C . THR D 1 33 ? 36.764 19.406 9.489 1.00 28.75 32 THR D C 1
ATOM 2336 O O . THR D 1 33 ? 35.710 19.307 10.147 1.00 29.20 32 THR D O 1
ATOM 2340 N N . VAL D 1 34 ? 37.884 19.850 10.020 1.00 26.20 33 VAL D N 1
ATOM 2341 C CA . VAL D 1 34 ? 37.972 20.261 11.416 1.00 24.30 33 VAL D CA 1
ATOM 2342 C C . VAL D 1 34 ? 38.766 21.556 11.372 1.00 22.13 33 VAL D C 1
ATOM 2343 O O . VAL D 1 34 ? 39.698 21.670 10.602 1.00 20.95 33 VAL D O 1
ATOM 2347 N N . CYS D 1 35 ? 38.320 22.561 12.119 1.00 19.91 34 CYS D N 1
ATOM 2348 C CA . CYS D 1 35 ? 39.092 23.792 12.219 1.00 18.96 34 CYS D CA 1
ATOM 2349 C C . CYS D 1 35 ? 39.686 23.883 13.592 1.00 16.17 34 CYS D C 1
ATOM 2350 O O . CYS D 1 35 ? 38.985 23.689 14.596 1.00 14.51 34 CYS D O 1
ATOM 2353 N N . ILE D 1 36 ? 40.986 24.140 13.627 1.00 13.14 35 ILE D N 1
ATOM 2354 C CA . ILE D 1 36 ? 41.688 24.183 14.884 1.00 13.12 35 ILE D CA 1
ATOM 2355 C C . ILE D 1 36 ? 42.231 25.592 15.053 1.00 13.31 35 ILE D C 1
ATOM 2356 O O . ILE D 1 36 ? 42.866 26.120 14.140 1.00 14.65 35 ILE D O 1
ATOM 2361 N N . LEU D 1 37 ? 41.996 26.194 16.206 1.00 11.97 36 LEU D N 1
ATOM 2362 C CA . LEU D 1 37 ? 42.638 27.475 16.539 1.00 9.54 36 LEU D CA 1
ATOM 2363 C C . LEU D 1 37 ? 43.637 27.237 17.648 1.00 10.30 36 LEU D C 1
ATOM 2364 O O . LEU D 1 37 ? 43.313 26.676 18.660 1.00 11.16 36 LEU D O 1
ATOM 2369 N N . ASN D 1 38 ? 44.861 27.706 17.462 1.00 10.38 37 ASN D N 1
ATOM 2370 C CA . ASN D 1 38 ? 45.843 27.716 18.495 1.00 10.48 37 ASN D CA 1
ATOM 2371 C C . ASN D 1 38 ? 46.083 29.233 18.739 1.00 11.96 37 ASN D C 1
ATOM 2372 O O . ASN D 1 38 ? 46.821 29.881 17.997 1.00 10.71 37 ASN D O 1
ATOM 2377 N N . ALA D 1 39 ? 45.386 29.775 19.726 1.00 12.43 38 ALA D N 1
ATOM 2378 C CA . ALA D 1 39 ? 45.543 31.201 20.106 1.00 14.31 38 ALA D CA 1
ATOM 2379 C C . ALA D 1 39 ? 46.747 31.491 21.012 1.00 14.40 38 ALA D C 1
ATOM 2380 O O . ALA D 1 39 ? 46.979 32.654 21.329 1.00 16.85 38 ALA D O 1
ATOM 2382 N N . GLY D 1 40 ? 47.499 30.475 21.404 1.00 13.38 39 GLY D N 1
ATOM 2383 C CA . GLY D 1 40 ? 48.572 30.642 22.355 1.00 13.03 39 GLY D CA 1
ATOM 2384 C C . GLY D 1 40 ? 49.918 30.858 21.713 1.00 13.20 39 GLY D C 1
ATOM 2385 O O . GLY D 1 40 ? 50.044 30.833 20.480 1.00 12.26 39 GLY D O 1
ATOM 2386 N N . ASP D 1 41 ? 50.934 31.010 22.561 1.00 14.05 40 ASP D N 1
ATOM 2387 C CA . ASP D 1 41 ? 52.308 31.385 22.125 1.00 14.52 40 ASP D CA 1
ATOM 2388 C C . ASP D 1 41 ? 53.276 30.213 21.922 1.00 14.41 40 ASP D C 1
ATOM 2389 O O . ASP D 1 41 ? 54.445 30.398 21.562 1.00 13.67 40 ASP D O 1
ATOM 2394 N N . GLU D 1 42 ? 52.751 28.995 21.999 1.00 13.24 41 GLU D N 1
ATOM 2395 C CA . GLU D 1 42 ? 53.534 27.820 21.677 1.00 12.54 41 GLU D CA 1
ATOM 2396 C C . GLU D 1 42 ? 52.862 26.990 20.592 1.00 12.93 41 GLU D C 1
ATOM 2397 O O . GLU D 1 42 ? 51.654 26.805 20.616 1.00 12.97 41 GLU D O 1
ATOM 2403 N N . ASP D 1 43 ? 53.646 26.454 19.651 1.00 12.59 42 ASP D N 1
ATOM 2404 C CA . ASP D 1 43 ? 53.100 25.593 18.596 1.00 12.80 42 ASP D CA 1
ATOM 2405 C C . ASP D 1 43 ? 52.433 24.381 19.201 1.00 11.83 42 ASP D C 1
ATOM 2406 O O . ASP D 1 43 ? 52.921 23.846 20.158 1.00 10.81 42 ASP D O 1
ATOM 2411 N N . ALA D 1 44 ? 51.291 23.970 18.635 1.00 10.50 43 ALA D N 1
ATOM 2412 C CA . ALA D 1 44 ? 50.563 22.808 19.108 1.00 10.03 43 ALA D CA 1
ATOM 2413 C C . ALA D 1 44 ? 50.893 21.591 18.277 1.00 10.56 43 ALA D C 1
ATOM 2414 O O . ALA D 1 44 ? 50.669 21.607 17.081 1.00 10.93 43 ALA D O 1
ATOM 2416 N N . HIS D 1 45 ? 51.397 20.525 18.895 1.00 10.86 44 HIS D N 1
ATOM 2417 C CA . HIS D 1 45 ? 51.606 19.256 18.196 1.00 12.16 44 HIS D CA 1
ATOM 2418 C C . HIS D 1 45 ? 50.394 18.448 18.468 1.00 11.29 44 HIS D C 1
ATOM 2419 O O . HIS D 1 45 ? 50.115 18.087 19.621 1.00 12.13 44 HIS D O 1
ATOM 2426 N N . VAL D 1 46 ? 49.594 18.295 17.435 1.00 11.87 45 VAL D N 1
ATOM 2427 C CA . VAL D 1 46 ? 48.315 17.654 17.560 1.00 11.31 45 VAL D CA 1
ATOM 2428 C C . VAL D 1 46 ? 48.469 16.182 17.144 1.00 12.25 45 VAL D C 1
ATOM 2429 O O . VAL D 1 46 ? 49.188 15.867 16.137 1.00 10.62 45 VAL D O 1
ATOM 2433 N N . GLU D 1 47 ? 47.734 15.307 17.859 1.00 12.05 46 GLU D N 1
ATOM 2434 C CA . GLU D 1 47 ? 47.452 13.938 17.392 1.00 13.27 46 GLU D CA 1
ATOM 2435 C C . GLU D 1 47 ? 45.989 13.621 17.292 1.00 11.96 46 GLU D C 1
ATOM 2436 O O . GLU D 1 47 ? 45.248 13.849 18.208 1.00 13.74 46 GLU D O 1
ATOM 2442 N N . ILE D 1 48 ? 45.614 13.018 16.182 1.00 11.60 47 ILE D N 1
ATOM 2443 C CA . ILE D 1 48 ? 44.249 12.587 15.861 1.00 11.09 47 ILE D CA 1
ATOM 2444 C C . ILE D 1 48 ? 44.218 11.063 15.771 1.00 10.70 47 ILE D C 1
ATOM 2445 O O . ILE D 1 48 ? 45.081 10.431 15.164 1.00 8.18 47 ILE D O 1
ATOM 2450 N N . THR D 1 49 ? 43.270 10.482 16.489 1.00 10.22 48 THR D N 1
ATOM 2451 C CA . THR D 1 49 ? 42.942 9.056 16.377 1.00 11.33 48 THR D CA 1
ATOM 2452 C C . THR D 1 49 ? 41.553 8.958 15.769 1.00 10.50 48 THR D C 1
ATOM 2453 O O . THR D 1 49 ? 40.638 9.690 16.171 1.00 10.53 48 THR D O 1
ATOM 2457 N N . ILE D 1 50 ? 41.406 8.082 14.786 1.00 11.20 49 ILE D N 1
ATOM 2458 C CA . ILE D 1 50 ? 40.155 7.846 14.119 1.00 11.72 49 ILE D CA 1
ATOM 2459 C C . ILE D 1 50 ? 39.501 6.516 14.582 1.00 12.02 49 ILE D C 1
ATOM 2460 O O . ILE D 1 50 ? 40.116 5.461 14.509 1.00 11.08 49 ILE D O 1
ATOM 2465 N N . TYR D 1 51 ? 38.215 6.595 14.966 1.00 11.38 50 TYR D N 1
ATOM 2466 C CA . TYR D 1 51 ? 37.492 5.454 15.474 1.00 12.25 50 TYR D CA 1
ATOM 2467 C C . TYR D 1 51 ? 36.430 5.055 14.462 1.00 12.01 50 TYR D C 1
ATOM 2468 O O . TYR D 1 51 ? 35.886 5.906 13.750 1.00 11.25 50 TYR D O 1
ATOM 2477 N N . TYR D 1 52 ? 36.079 3.787 14.530 1.00 13.08 51 TYR D N 1
ATOM 2478 C CA . TYR D 1 52 ? 35.225 3.098 13.548 1.00 13.71 51 TYR D CA 1
ATOM 2479 C C . TYR D 1 52 ? 34.205 2.251 14.322 1.00 13.89 51 TYR D C 1
ATOM 2480 O O . TYR D 1 52 ? 34.367 1.996 15.514 1.00 12.64 51 TYR D O 1
ATOM 2489 N N . SER D 1 53 ? 33.156 1.825 13.641 1.00 15.25 52 SER D N 1
ATOM 2490 C CA . SER D 1 53 ? 32.135 1.007 14.288 1.00 17.22 52 SER D CA 1
ATOM 2491 C C . SER D 1 53 ? 32.585 -0.459 14.403 1.00 17.62 52 SER D C 1
ATOM 2492 O O . SER D 1 53 ? 32.104 -1.218 15.261 1.00 17.16 52 SER D O 1
ATOM 2495 N N . ASP D 1 54 ? 33.510 -0.880 13.557 1.00 18.50 53 ASP D N 1
ATOM 2496 C CA . ASP D 1 54 ? 33.752 -2.315 13.417 1.00 20.66 53 ASP D CA 1
ATOM 2497 C C . ASP D 1 54 ? 35.235 -2.722 13.377 1.00 20.66 53 ASP D C 1
ATOM 2498 O O . ASP D 1 54 ? 35.540 -3.832 12.915 1.00 21.60 53 ASP D O 1
ATOM 2503 N N . LYS D 1 55 ? 36.142 -1.840 13.831 1.00 18.83 54 LYS D N 1
ATOM 2504 C CA . LYS D 1 55 ? 37.587 -2.173 13.893 1.00 18.86 54 LYS D CA 1
ATOM 2505 C C . LYS D 1 55 ? 38.301 -1.257 14.861 1.00 17.66 54 LYS D C 1
ATOM 2506 O O . LYS D 1 55 ? 37.785 -0.181 15.216 1.00 16.23 54 LYS D O 1
ATOM 2512 N N . GLU D 1 56 ? 39.517 -1.655 15.235 1.00 15.36 55 GLU D N 1
ATOM 2513 C CA . GLU D 1 56 ? 40.348 -0.880 16.114 1.00 15.00 55 GLU D CA 1
ATOM 2514 C C . GLU D 1 56 ? 40.624 0.510 15.563 1.00 14.14 55 GLU D C 1
ATOM 2515 O O . GLU D 1 56 ? 40.619 0.712 14.357 1.00 13.25 55 GLU D O 1
ATOM 2521 N N . PRO D 1 57 ? 40.841 1.472 16.455 1.00 13.41 56 PRO D N 1
ATOM 2522 C CA . PRO D 1 57 ? 41.077 2.832 15.967 1.00 13.80 56 PRO D CA 1
ATOM 2523 C C . PRO D 1 57 ? 42.446 2.975 15.307 1.00 13.43 56 PRO D C 1
ATOM 2524 O O . PRO D 1 57 ? 43.371 2.171 15.554 1.00 13.89 56 PRO D O 1
ATOM 2528 N N . VAL D 1 58 ? 42.593 4.003 14.490 1.00 13.72 57 VAL D N 1
ATOM 2529 C CA . VAL D 1 58 ? 43.820 4.194 13.707 1.00 14.36 57 VAL D CA 1
ATOM 2530 C C . VAL D 1 58 ? 44.441 5.506 14.078 1.00 14.07 57 VAL D C 1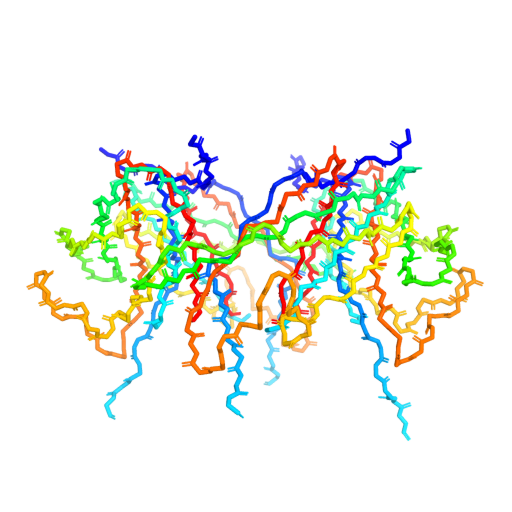
ATOM 2531 O O . VAL D 1 58 ? 43.767 6.508 14.079 1.00 12.50 57 VAL D O 1
ATOM 2535 N N . GLY D 1 59 ? 45.730 5.508 14.398 1.00 13.95 58 GLY D N 1
ATOM 2536 C CA . GLY D 1 59 ? 46.430 6.745 14.652 1.00 15.41 58 GLY D CA 1
ATOM 2537 C C . GLY D 1 59 ? 47.748 6.421 15.360 1.00 16.58 58 GLY D C 1
ATOM 2538 O O . GLY D 1 59 ? 48.035 5.246 15.593 1.00 18.31 58 GLY D O 1
ATOM 2539 N N . PRO D 1 60 ? 48.518 7.449 15.754 1.00 16.87 59 PRO D N 1
ATOM 2540 C CA . PRO D 1 60 ? 48.088 8.831 15.592 1.00 16.08 59 PRO D CA 1
ATOM 2541 C C . PRO D 1 60 ? 48.401 9.379 14.192 1.00 15.89 59 PRO D C 1
ATOM 2542 O O . PRO D 1 60 ? 49.380 8.940 13.554 1.00 14.85 59 PRO D O 1
ATOM 2546 N N . TYR D 1 61 ? 47.531 10.265 13.708 1.00 14.57 60 TYR D N 1
ATOM 2547 C CA . TYR D 1 61 ? 47.865 11.147 12.630 1.00 15.02 60 TYR D CA 1
ATOM 2548 C C . TYR D 1 61 ? 48.361 12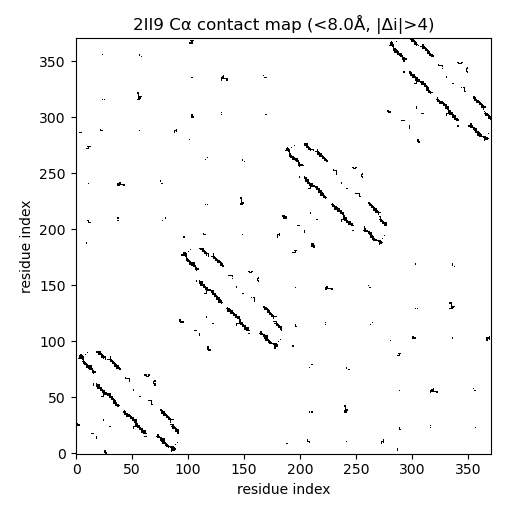.408 13.322 1.00 15.25 60 TYR D C 1
ATOM 2549 O O . TYR D 1 61 ? 47.723 12.900 14.249 1.00 16.38 60 TYR D O 1
ATOM 2558 N N . ARG D 1 62 ? 49.488 12.922 12.869 1.00 14.19 61 ARG D N 1
ATOM 2559 C CA . ARG D 1 62 ? 50.154 14.061 13.515 1.00 13.90 61 ARG D CA 1
ATOM 2560 C C . ARG D 1 62 ? 50.173 15.260 12.636 1.00 14.05 61 ARG D C 1
ATOM 2561 O O . ARG D 1 62 ? 50.335 15.098 11.424 1.00 14.29 61 ARG D O 1
ATOM 2569 N N . LEU D 1 63 ? 49.956 16.447 13.224 1.00 13.16 62 LEU D N 1
ATOM 2570 C CA . LEU D 1 63 ? 50.164 17.686 12.523 1.00 14.56 62 LEU D CA 1
ATOM 2571 C C . LEU D 1 63 ? 50.474 18.772 13.539 1.00 14.25 62 LEU D C 1
ATOM 2572 O O . LEU D 1 63 ? 50.266 18.597 14.722 1.00 15.40 62 LEU D O 1
ATOM 2577 N N . THR D 1 64 ? 50.987 19.892 13.071 1.00 14.13 63 THR D N 1
ATOM 2578 C CA . THR D 1 64 ? 51.281 21.001 13.960 1.00 14.45 63 THR D CA 1
ATOM 2579 C C . THR D 1 64 ? 50.394 22.168 13.632 1.00 13.40 63 THR D C 1
ATOM 2580 O O . THR D 1 64 ? 50.201 22.513 12.435 1.00 12.78 63 THR D O 1
ATOM 2584 N N . VAL D 1 65 ? 49.833 22.794 14.653 1.00 12.17 64 VAL D N 1
ATOM 2585 C CA . VAL D 1 65 ? 49.172 24.099 14.434 1.00 11.93 64 VAL D CA 1
ATOM 2586 C C . VAL D 1 65 ? 50.072 25.180 15.084 1.00 13.14 64 VAL D C 1
ATOM 2587 O O . VAL D 1 65 ? 50.169 25.221 16.320 1.00 11.11 64 VAL D O 1
ATOM 2591 N N . PRO D 1 66 ? 50.752 26.042 14.278 1.00 13.02 65 PRO D N 1
ATOM 2592 C CA . PRO D 1 66 ? 51.705 26.971 14.938 1.00 13.35 65 PRO D CA 1
ATOM 2593 C C . PRO D 1 66 ? 51.060 27.934 15.897 1.00 13.04 65 PRO D C 1
ATOM 2594 O O . PRO D 1 66 ? 49.841 28.067 15.874 1.00 12.92 65 PRO D O 1
ATOM 2598 N N . ALA D 1 67 ? 51.868 28.587 16.738 1.00 13.43 66 ALA D N 1
ATOM 2599 C CA . ALA D 1 67 ? 51.447 29.615 17.707 1.00 12.36 66 ALA D CA 1
ATOM 2600 C C . ALA D 1 67 ? 50.674 30.734 16.993 1.00 12.15 66 ALA D C 1
ATOM 2601 O O . ALA D 1 67 ? 51.043 31.147 15.900 1.00 9.97 66 ALA D O 1
ATOM 2603 N N . ARG D 1 68 ? 49.553 31.185 17.586 1.00 12.12 67 ARG D N 1
ATOM 2604 C CA . ARG D 1 68 ? 48.749 32.272 16.995 1.00 11.58 67 ARG D CA 1
ATOM 2605 C C . ARG D 1 68 ? 48.267 32.048 15.532 1.00 11.78 67 ARG D C 1
ATOM 2606 O O . ARG D 1 68 ? 48.195 32.977 14.751 1.00 10.89 67 ARG D O 1
ATOM 2614 N N . ARG D 1 69 ? 47.918 30.801 15.199 1.00 12.46 68 ARG D N 1
ATOM 2615 C CA . ARG D 1 69 ? 47.373 30.461 13.904 1.00 12.30 68 ARG D CA 1
ATOM 2616 C C . ARG D 1 69 ? 46.157 29.593 14.061 1.00 13.25 68 ARG D C 1
ATOM 2617 O O . ARG D 1 69 ? 45.966 28.899 15.050 1.00 10.86 68 ARG D O 1
ATOM 2625 N N . THR D 1 70 ? 45.394 29.551 12.985 1.00 14.87 69 THR D N 1
ATOM 2626 C CA . THR D 1 70 ? 44.332 28.564 12.829 1.00 17.07 69 THR D CA 1
ATOM 2627 C C . THR D 1 70 ? 44.725 27.593 11.695 1.00 19.10 69 THR D C 1
ATOM 2628 O O . THR D 1 70 ? 45.599 27.916 10.863 1.00 20.35 69 THR D O 1
ATOM 2632 N N . LYS D 1 71 ? 44.146 26.383 11.701 1.00 19.68 70 LYS D N 1
ATOM 2633 C CA . LYS D 1 71 ? 44.420 25.408 10.652 1.00 22.10 70 LYS D CA 1
ATOM 2634 C C . LYS D 1 71 ? 43.152 24.640 10.335 1.00 22.06 70 LYS D C 1
ATOM 2635 O O . LYS D 1 71 ? 42.552 24.013 11.228 1.00 20.43 70 LYS D O 1
ATOM 2641 N N . HIS D 1 72 ? 42.776 24.653 9.058 1.00 24.03 71 HIS D N 1
ATOM 2642 C CA . HIS D 1 72 ? 41.722 23.751 8.540 1.00 26.82 71 HIS D CA 1
ATOM 2643 C C . HIS D 1 72 ? 42.261 22.395 8.185 1.00 26.89 71 HIS D C 1
ATOM 2644 O O . HIS D 1 72 ? 43.148 22.277 7.310 1.00 28.08 71 HIS D O 1
ATOM 2651 N N . VAL D 1 73 ? 41.746 21.370 8.851 1.00 25.92 72 VAL D N 1
ATOM 2652 C CA . VAL D 1 73 ? 42.215 20.021 8.586 1.00 25.53 72 VAL D CA 1
ATOM 2653 C C . VAL D 1 73 ? 41.166 19.223 7.796 1.00 25.66 72 VAL D C 1
ATOM 2654 O O . VAL D 1 73 ? 40.096 18.949 8.311 1.00 23.45 72 VAL D O 1
ATOM 2658 N N . ARG D 1 74 ? 41.497 18.858 6.544 1.00 26.82 73 ARG D N 1
ATOM 2659 C CA . ARG D 1 74 ? 40.626 18.013 5.734 1.00 28.80 73 ARG D CA 1
ATOM 2660 C C . ARG D 1 74 ? 40.949 16.559 6.103 1.00 26.74 73 ARG D C 1
ATOM 2661 O O . ARG D 1 74 ? 42.083 16.095 5.893 1.00 25.33 73 ARG D O 1
ATOM 2669 N N . PHE D 1 75 ? 39.961 15.871 6.659 1.00 25.65 74 PHE D N 1
ATOM 2670 C CA . PHE D 1 75 ? 40.100 14.457 7.018 1.00 27.46 74 PHE D CA 1
ATOM 2671 C C . PHE D 1 75 ? 40.411 13.634 5.775 1.00 28.14 74 PHE D C 1
ATOM 2672 O O . PHE D 1 75 ? 41.060 12.586 5.858 1.00 27.60 74 PHE D O 1
ATOM 2680 N N . ASN D 1 76 ? 39.917 14.137 4.648 1.00 29.28 75 ASN D N 1
ATOM 2681 C CA . ASN D 1 76 ? 40.067 13.576 3.317 1.00 31.73 75 ASN D CA 1
ATOM 2682 C C . ASN D 1 76 ? 41.561 13.487 2.938 1.00 31.19 75 ASN D C 1
ATOM 2683 O O . ASN D 1 76 ? 41.972 12.574 2.262 1.00 31.58 75 ASN D O 1
ATOM 2688 N N . ASP D 1 77 ? 42.355 14.441 3.394 1.00 30.21 76 ASP D N 1
ATOM 2689 C CA . ASP D 1 77 ? 43.756 14.507 3.041 1.00 30.66 76 ASP D CA 1
ATOM 2690 C C . ASP D 1 77 ? 44.631 13.694 4.001 1.00 30.14 76 ASP D C 1
ATOM 2691 O O . ASP D 1 77 ? 45.810 13.494 3.686 1.00 31.02 76 ASP D O 1
ATOM 2696 N N . LEU D 1 78 ? 44.092 13.288 5.155 1.00 28.40 77 LEU D N 1
ATOM 2697 C CA . LEU D 1 78 ? 44.881 12.515 6.171 1.00 27.95 77 LEU D CA 1
ATOM 2698 C C . LEU D 1 78 ? 45.181 11.150 5.541 1.00 27.88 77 LEU D C 1
ATOM 2699 O O . LEU D 1 78 ? 44.282 10.470 5.027 1.00 28.41 77 LEU D O 1
ATOM 2704 N N . ASN D 1 79 ? 46.433 10.745 5.487 1.00 27.82 78 ASN D N 1
ATOM 2705 C CA . ASN D 1 79 ? 46.683 9.452 4.854 1.00 28.13 78 ASN D CA 1
ATOM 2706 C C . ASN D 1 79 ? 47.890 8.683 5.318 1.00 27.14 78 ASN D C 1
ATOM 2707 O O . ASN D 1 79 ? 48.234 7.650 4.742 1.00 26.23 78 ASN D O 1
ATOM 2712 N N . ASP D 1 80 ? 48.523 9.195 6.348 1.00 26.59 79 ASP D N 1
ATOM 2713 C CA . ASP D 1 80 ? 49.629 8.532 7.019 1.00 26.39 79 ASP D CA 1
ATOM 2714 C C . ASP D 1 80 ? 49.303 8.599 8.540 1.00 25.12 79 ASP D C 1
ATOM 2715 O O . ASP D 1 80 ? 49.192 9.671 9.083 1.00 25.52 79 ASP D O 1
ATOM 2720 N N . PRO D 1 81 ? 49.112 7.431 9.205 1.00 24.91 80 PRO D N 1
ATOM 2721 C CA . PRO D 1 81 ? 49.330 6.033 8.739 1.00 24.00 80 PRO D CA 1
ATOM 2722 C C . PRO D 1 81 ? 48.452 5.391 7.624 1.00 24.93 80 PRO D C 1
ATOM 2723 O O . PRO D 1 81 ? 48.856 4.390 7.005 1.00 24.35 80 PRO D O 1
ATOM 2727 N N . ALA D 1 82 ? 47.245 5.894 7.391 1.00 24.32 81 ALA D N 1
ATOM 2728 C CA . ALA D 1 82 ? 46.385 5.326 6.372 1.00 23.35 81 ALA D CA 1
ATOM 2729 C C . ALA D 1 82 ? 45.327 6.334 5.938 1.00 23.45 81 ALA D C 1
ATOM 2730 O O . ALA D 1 82 ? 44.975 7.249 6.712 1.00 22.55 81 ALA D O 1
ATOM 2732 N N . PRO D 1 83 ? 44.855 6.223 4.674 1.00 23.01 82 PRO D N 1
ATOM 2733 C CA . PRO D 1 83 ? 43.709 7.052 4.333 1.00 22.11 82 PRO D CA 1
ATOM 2734 C C . PRO D 1 83 ? 42.451 6.540 4.999 1.00 20.78 82 PRO D C 1
ATOM 2735 O O . PRO D 1 83 ? 42.321 5.345 5.355 1.00 20.69 82 PRO D O 1
ATOM 2739 N N . ILE D 1 84 ? 41.539 7.460 5.222 1.00 20.66 83 ILE D N 1
ATOM 2740 C CA . ILE D 1 84 ? 40.273 7.142 5.861 1.00 20.45 83 ILE D CA 1
ATOM 2741 C C . ILE D 1 84 ? 39.333 6.768 4.731 1.00 21.84 83 ILE D C 1
ATOM 2742 O O . ILE D 1 84 ? 39.156 7.546 3.785 1.00 22.24 83 ILE D O 1
ATOM 2747 N N . PRO D 1 85 ? 38.743 5.561 4.806 1.00 23.03 84 PRO D N 1
ATOM 2748 C CA . PRO D 1 85 ? 37.816 5.107 3.790 1.00 24.09 84 PRO D CA 1
ATOM 2749 C C . PRO D 1 85 ? 36.629 6.086 3.588 1.00 25.67 84 PRO D C 1
ATOM 2750 O O . PRO D 1 85 ? 36.053 6.648 4.558 1.00 24.71 84 PRO D O 1
ATOM 2754 N N . HIS D 1 86 ? 36.290 6.341 2.329 1.00 27.07 85 HIS D N 1
ATOM 2755 C CA . HIS D 1 86 ? 35.053 7.093 1.987 1.00 28.44 85 HIS D CA 1
ATOM 2756 C C . HIS D 1 86 ? 33.805 6.331 2.331 1.00 28.22 85 HIS D C 1
ATOM 2757 O O . HIS D 1 86 ? 33.867 5.151 2.592 1.00 28.65 85 HIS D O 1
ATOM 2764 N N . ASP D 1 87 ? 32.672 7.013 2.351 1.00 29.31 86 ASP D N 1
ATOM 2765 C CA . ASP D 1 87 ? 31.390 6.315 2.573 1.00 30.75 86 ASP D CA 1
ATOM 2766 C C . ASP D 1 87 ? 31.400 5.499 3.880 1.00 30.04 86 ASP D C 1
ATOM 2767 O O . ASP D 1 87 ? 30.699 4.501 3.999 1.00 30.94 86 ASP D O 1
ATOM 2772 N N . THR D 1 88 ? 32.234 5.901 4.844 1.00 29.20 87 THR D N 1
ATOM 2773 C CA . THR D 1 88 ? 32.365 5.171 6.126 1.00 27.73 87 THR D CA 1
ATOM 2774 C C . THR D 1 88 ? 32.207 6.179 7.265 1.00 26.86 87 THR D C 1
ATOM 2775 O O . THR D 1 88 ? 32.832 7.245 7.236 1.00 26.06 87 THR D O 1
ATOM 2779 N N . ASP D 1 89 ? 31.379 5.815 8.251 1.00 25.92 88 ASP D N 1
ATOM 2780 C CA . ASP D 1 89 ? 31.108 6.602 9.427 1.00 25.30 88 ASP D CA 1
ATOM 2781 C C . ASP D 1 89 ? 32.303 6.471 10.345 1.00 23.06 88 ASP D C 1
ATOM 2782 O O . ASP D 1 89 ? 32.784 5.367 10.581 1.00 23.90 88 ASP D O 1
ATOM 2787 N N . PHE D 1 90 ? 32.815 7.595 10.847 1.00 20.89 89 PHE D N 1
ATOM 2788 C CA . PHE D 1 90 ? 33.937 7.539 11.801 1.00 18.37 89 PHE D CA 1
ATOM 2789 C C . PHE D 1 90 ? 33.796 8.595 12.865 1.00 16.70 89 PHE D C 1
ATOM 2790 O O . PHE D 1 90 ? 32.930 9.399 12.790 1.00 17.43 89 PHE D O 1
ATOM 2798 N N . ALA D 1 91 ? 34.702 8.591 13.833 1.00 15.36 90 ALA D N 1
ATOM 2799 C CA . ALA D 1 91 ? 34.737 9.560 14.903 1.00 13.15 90 ALA D CA 1
ATOM 2800 C C . ALA D 1 91 ? 36.197 9.872 15.134 1.00 12.87 90 ALA D C 1
ATOM 2801 O O . ALA D 1 91 ? 37.059 9.096 14.756 1.00 12.61 90 ALA D O 1
ATOM 2803 N N . SER D 1 92 ? 36.513 11.044 15.689 1.00 12.61 91 SER D N 1
ATOM 2804 C CA . SER D 1 92 ? 37.911 11.338 15.973 1.00 13.49 91 SER D CA 1
ATOM 2805 C C . SER D 1 92 ? 38.095 11.803 17.420 1.00 13.22 91 SER D C 1
ATOM 2806 O O . SER D 1 92 ? 37.169 12.346 18.052 1.00 14.02 91 SER D O 1
ATOM 2809 N N . VAL D 1 93 ? 39.303 11.605 17.919 1.00 13.27 92 VAL D N 1
ATOM 2810 C CA . VAL D 1 93 ? 39.776 12.292 19.140 1.00 12.41 92 VAL D CA 1
ATOM 2811 C C . VAL D 1 93 ? 41.036 13.113 18.734 1.00 12.95 92 VAL D C 1
ATOM 2812 O O . VAL D 1 93 ? 41.904 12.610 18.045 1.00 11.60 92 VAL D O 1
ATOM 2816 N N . ILE D 1 94 ? 41.096 14.377 19.154 1.00 13.29 93 ILE D N 1
ATOM 2817 C CA . ILE D 1 94 ? 42.147 15.303 18.816 1.00 13.19 93 ILE D CA 1
ATOM 2818 C C . ILE D 1 94 ? 42.797 15.713 20.146 1.00 14.39 93 ILE D C 1
ATOM 2819 O O . ILE D 1 94 ? 42.152 16.276 21.029 1.00 15.06 93 ILE D O 1
ATOM 2824 N N . GLN D 1 95 ? 44.062 15.304 20.331 1.00 14.32 94 GLN D N 1
ATOM 2825 C CA . GLN D 1 95 ? 44.833 15.606 21.532 1.00 14.52 94 GLN D CA 1
ATOM 2826 C C . GLN D 1 95 ? 45.964 16.595 21.183 1.00 13.93 94 GLN D C 1
ATOM 2827 O O . GLN D 1 95 ? 46.532 16.533 20.090 1.00 15.65 94 GLN D O 1
ATOM 2833 N N . SER D 1 96 ? 46.305 17.477 22.110 1.00 13.17 95 SER D N 1
ATOM 2834 C CA . SER D 1 96 ? 47.321 18.514 21.864 1.00 12.06 95 SER D CA 1
ATOM 2835 C C . SER D 1 96 ? 48.176 18.690 23.119 1.00 12.05 95 SER D C 1
ATOM 2836 O O . SER D 1 96 ? 47.706 18.401 24.241 1.00 10.00 95 SER D O 1
ATOM 2839 N N . ASN D 1 97 ? 49.460 19.086 22.943 1.00 12.57 96 ASN D N 1
ATOM 2840 C CA . ASN D 1 97 ? 50.296 19.408 24.123 1.00 11.71 96 ASN D CA 1
ATOM 2841 C C . ASN D 1 97 ? 49.833 20.692 24.829 1.00 11.43 96 ASN D C 1
ATOM 2842 O O . ASN D 1 97 ? 50.020 20.844 26.055 1.00 11.76 96 ASN D O 1
ATOM 2847 N N . VAL D 1 98 ? 49.260 21.639 24.081 1.00 10.81 97 VAL D N 1
ATOM 2848 C CA . VAL D 1 98 ? 48.817 22.938 24.605 1.00 9.44 97 VAL D CA 1
ATOM 2849 C C . VAL D 1 98 ? 47.373 23.139 24.256 1.00 10.25 97 VAL D C 1
ATOM 2850 O O . VAL D 1 98 ? 46.904 22.570 23.290 1.00 11.48 97 VAL D O 1
ATOM 2854 N N . PRO D 1 99 ? 46.630 23.970 25.018 1.00 11.41 98 PRO D N 1
ATOM 2855 C CA . PRO D 1 99 ? 45.198 24.179 24.684 1.00 11.70 98 PRO D CA 1
ATOM 2856 C C . PRO D 1 99 ? 44.906 24.665 23.272 1.00 11.28 98 PRO D C 1
ATOM 2857 O O . PRO D 1 99 ? 45.588 25.547 22.729 1.00 12.10 98 PRO D O 1
ATOM 2861 N N . ILE D 1 100 ? 43.869 24.101 22.671 1.00 11.09 99 ILE D N 1
ATOM 2862 C CA . ILE D 1 100 ? 43.488 24.524 21.332 1.00 11.36 99 ILE D CA 1
ATOM 2863 C C . ILE D 1 100 ? 41.976 24.604 21.299 1.00 11.15 99 ILE D C 1
ATOM 2864 O O . ILE D 1 100 ? 41.300 24.115 22.218 1.00 11.00 99 ILE D O 1
ATOM 2869 N N . VAL D 1 101 ? 41.443 25.245 20.271 1.00 11.52 100 VAL D N 1
ATOM 2870 C CA . VAL D 1 101 ? 39.961 25.272 20.082 1.00 12.25 100 VAL D CA 1
ATOM 2871 C C . VAL D 1 101 ? 39.662 24.531 18.830 1.00 13.16 100 VAL D C 1
ATOM 2872 O O . VAL D 1 101 ? 40.321 24.753 17.835 1.00 12.46 100 VAL D O 1
ATOM 2876 N N . VAL D 1 102 ? 38.701 23.603 18.887 1.00 14.38 101 VAL D N 1
ATOM 2877 C CA . VAL D 1 102 ? 38.373 22.745 17.737 1.00 16.04 101 VAL D CA 1
ATOM 2878 C C . VAL D 1 102 ? 36.888 22.857 17.455 1.00 18.47 101 VAL D C 1
ATOM 2879 O O . VAL D 1 102 ? 36.082 22.732 18.357 1.00 17.26 101 VAL D O 1
ATOM 2883 N N . GLN D 1 103 ? 36.559 23.095 16.206 1.00 22.33 102 GLN D N 1
ATOM 2884 C CA . GLN D 1 103 ? 35.190 23.300 15.803 1.00 29.08 102 GLN D CA 1
ATOM 2885 C C . GLN D 1 103 ? 35.074 22.532 14.552 1.00 31.44 102 GLN D C 1
ATOM 2886 O O . GLN D 1 103 ? 35.991 22.499 13.749 1.00 31.49 102 GLN D O 1
ATOM 2892 N N . HIS D 1 104 ? 33.962 21.883 14.336 1.00 36.10 103 HIS D N 1
ATOM 2893 C CA . HIS D 1 104 ? 33.885 21.252 13.032 1.00 41.10 103 HIS D CA 1
ATOM 2894 C C . HIS D 1 104 ? 32.561 21.674 12.463 1.00 43.42 103 HIS D C 1
ATOM 2895 O O . HIS D 1 104 ? 31.550 20.995 12.659 1.00 44.68 103 HIS D O 1
ATOM 2902 N N . THR D 1 105 ? 32.556 22.851 11.837 1.00 45.90 104 THR D N 1
ATOM 2903 C CA . THR D 1 105 ? 31.306 23.422 11.303 1.00 48.76 104 THR D CA 1
ATOM 2904 C C . THR D 1 105 ? 30.869 22.638 10.047 1.00 49.39 104 THR D C 1
ATOM 2905 O O . THR D 1 105 ? 31.580 21.693 9.659 1.00 49.75 104 THR D O 1
#

Solvent-accessible surface area: 16998 Å² total; per-residue (Å²): 132,54,85,32,37,133,54,43,43,27,12,1,27,0,88,2,87,116,76,20,0,0,0,0,0,5,16,83,100,59,0,108,1,72,0,27,0,8,3,62,115,92,86,33,42,33,48,3,173,28,50,0,54,12,77,40,2,75,52,7,140,0,75,78,19,87,110,74,38,95,6,49,88,92,40,49,0,0,0,0,0,60,14,78,24,46,0,13,14,40,51,91,140,53,87,30,40,134,56,37,45,23,10,0,34,0,85,3,83,133,94,21,0,0,0,0,1,5,14,85,102,60,0,110,1,69,0,28,0,8,4,63,113,95,83,36,42,36,48,3,170,28,49,0,57,12,71,41,2,75,50,9,140,1,74,76,21,89,112,72,39,94,6,50,82,94,43,52,0,0,0,0,0,67,15,78,23,47,0,15,12,50,54,87,121,52,87,31,38,131,55,44,42,26,12,1,20,0,83,3,85,60,221,96,14,0,0,0,0,0,4,13,78,102,58,0,106,1,70,0,27,0,8,3,60,116,93,84,35,44,35,50,2,174,29,50,0,56,11,72,40,2,75,51,9,139,0,74,79,20,86,110,72,39,97,6,50,43,89,40,47,1,0,0,0,0,61,15,78,23,45,0,15,15,56,53,77,148,53,88,33,39,136,57,37,44,24,8,0,38,3,86,1,57,115,200,120,66,48,0,4,0,0,0,4,14,93,100,60,0,108,1,70,0,28,0,9,4,63,118,95,84,34,41,35,49,3,170,31,50,0,58,13,77,41,2,77,53,9,136,3,48,78,22,88,116,73,36,95,7,51,85,103,43,52,0,0,0,0,0,67,14,77,22,47,0,12,12,43,64,108

B-factor: mean 21.87, std 10.28, range [6.17, 52.71]

Organism: Nostoc sp. (strain PCC 7120 / SAG 25.82 / UTEX 2576) (NCBI:txid103690)

Secondary structure (DSSP, 8-state):
----SEEEEEE---B----EEEEEE-SSS-EEEEEEEEESSS--EEEEEEEE-TTEEEEEEGGG--SS-PPPTT-BEEEEEEEEEEEEEEE-/----SEEEEEE---B----EEEEEE-SSS-EEEEEEEEESSS--EEEEEEEE-TTEEEEEEGGG--SS-PPPTT-BEEEEEEEEEEEEEEE-/----SEEEEEE---B-----EEEEEE-SSS-EEEEEEEEESSS--EEEEEEEE-TTEEEEEEGGG--SS-PPPSS-BEEEEEEEEEEEEEEE-/----SEEEEEE---B------EEEEEE-SSS-EEEEEEEE-SSS--EEEEEEEE-TTEEEEEEGGG--SS-PPPTT-B-EEEEEEEEEEEEE--

Sequence (371 aa):
SLSIGRTCWAIAEGYIPPETVCILNAGDEDAHVEITIYYSDKEPVGPYRLTVPARRTKHVRFNDLNDPAPIPHDTDFASVIQSNVPIVVQHTSLSIGRTCWAIAEGYIPPETVCILNAGDEDAHVEITIYYSDKEPVGPYRLTVPARRTKHVRFNDLNDPAPIPHDTDFASVIQSNVPIVVQHTSLSIGRTCWAIAEGYIPPYETVCILNAGDEDAHVEITIYYSDKEPVGPYRLTVPARRTKHVRFNDLNDPAPIPHDTDFASVIQSNVPIVVQHTSLSIGRTCWAIAEGYIPPYGETVCILNAGDEDAHVEITIYYSDKEPVGPYRLTVPARRTKHVRFNDLNDPAPIPHDTDFASVIQSNVPIVVQHT